Protein AF-A0A378I0D4-F1 (afdb_monomer)

Nearest PDB structures (foldseek):
  8aaf-assembly1_U  TM=4.766E-01  e=1.823E+00  Saccharomyces cerevisiae
  2x17-assembly1_4  TM=4.738E-01  e=6.161E+00  Pyrococcus furiosus

pLDDT: mean 77.02, std 19.89, range [36.62, 97.56]

Organism: NCBI:txid91822

Foldseek 3Di:
DDPVVVVVVVVVVVVVVVVVVVVVVVVVVVVVVVVPVVDDDDDDDDDDDDDDDPPPPPCQPKWKKDFPDPFVCLVVLLVVLCVVPNPVQADPNRIGTHSDPVVVVVSLLCCCQDVQGGFGKMFTAHPVRHGPQKIWGHLSLNDIAIGSDLVNSLVVLVVVLVVCVVVVPDPSNVSSVVRNVVSVVVVVVVVVVVVVPPDPPDPDDPDDDDDDDDDDDDDDDDDD

Radius of gyration: 32.64 Å; Cα contacts (8 Å, |Δi|>4): 202; chains: 1; bounding box: 76×106×74 Å

Secondary structure (DSSP, 8-state):
--HHHHHHHHHHHHHHHHHHHHHHHHHHHHHHHHHHTT--PPP-------------------EEEEE-S--TTHHHHHHHHHHHH-STTB-TT--EEESSHHHHHHHHHHHHHSSSPPEEEEEEE-TT--EEEEEEEEESSS--EEESSHHHHHHHHHHHHHHHTT-TT-HHHHHHHHHHHHHHHHHHHHHHHHHHHS----PPPPPP----------------

Structure (mmCIF, N/CA/C/O backbone):
data_AF-A0A378I0D4-F1
#
_entry.id   AF-A0A378I0D4-F1
#
loop_
_atom_site.group_PDB
_atom_site.id
_atom_site.type_symbol
_atom_site.label_atom_id
_atom_site.label_alt_id
_atom_site.label_comp_id
_atom_site.label_asym_id
_atom_site.label_entity_id
_atom_site.label_seq_id
_atom_site.pdbx_PDB_ins_code
_atom_site.Cartn_x
_atom_site.Cartn_y
_atom_site.Cartn_z
_atom_site.occupancy
_atom_site.B_iso_or_equiv
_atom_site.auth_seq_id
_atom_site.auth_comp_id
_atom_site.auth_asym_id
_atom_site.auth_atom_id
_atom_site.pdbx_PDB_model_num
ATOM 1 N N . MET A 1 1 ? -2.331 18.534 -51.826 1.00 48.94 1 MET A N 1
ATOM 2 C CA . MET A 1 1 ? -2.547 17.928 -50.497 1.00 48.94 1 MET A CA 1
ATOM 3 C C . MET A 1 1 ? -3.769 18.603 -49.906 1.00 48.94 1 MET A C 1
ATOM 5 O O . MET A 1 1 ? -3.768 19.814 -49.724 1.00 48.94 1 MET A O 1
ATOM 9 N N . ASP A 1 2 ? -4.849 17.833 -49.815 1.00 51.78 2 ASP A N 1
ATOM 10 C CA . ASP A 1 2 ? -6.237 18.294 -49.802 1.00 51.78 2 ASP A CA 1
ATOM 11 C C . ASP A 1 2 ? -6.747 18.655 -48.400 1.00 51.78 2 ASP A C 1
ATOM 13 O O . ASP A 1 2 ? -7.183 17.803 -47.626 1.00 51.78 2 ASP A O 1
ATOM 17 N N . THR A 1 3 ? -6.773 19.955 -48.107 1.00 55.38 3 THR A N 1
ATOM 18 C CA . THR A 1 3 ? -7.233 20.557 -46.840 1.00 55.38 3 THR A CA 1
ATOM 19 C C . THR A 1 3 ? -8.701 20.275 -46.492 1.00 55.38 3 THR A C 1
ATOM 21 O O . THR A 1 3 ? -9.107 20.425 -45.341 1.00 55.38 3 THR A O 1
ATOM 24 N N . LYS A 1 4 ? -9.519 19.818 -47.449 1.00 56.06 4 LYS A N 1
ATOM 25 C CA . LYS A 1 4 ? -10.920 19.428 -47.204 1.00 56.06 4 LYS A CA 1
ATOM 26 C C . LYS A 1 4 ? -11.062 18.121 -46.416 1.00 56.06 4 LYS A C 1
ATOM 28 O O . LYS A 1 4 ? -12.067 17.946 -45.731 1.00 56.06 4 LYS A O 1
ATOM 33 N N . THR A 1 5 ? -10.082 17.222 -46.487 1.00 54.44 5 THR A N 1
ATOM 34 C CA . THR A 1 5 ? -10.168 15.898 -45.848 1.00 54.44 5 THR A CA 1
ATOM 35 C C . THR A 1 5 ? -9.787 15.959 -44.365 1.00 54.44 5 THR A C 1
ATOM 37 O O . THR A 1 5 ? -10.412 15.292 -43.542 1.00 54.44 5 THR A O 1
ATOM 40 N N . GLU A 1 6 ? -8.838 16.823 -43.992 1.00 56.38 6 GLU A N 1
ATOM 41 C CA . GLU A 1 6 ? -8.436 17.025 -42.589 1.00 56.38 6 GLU A CA 1
ATOM 42 C C . GLU A 1 6 ? -9.508 17.734 -41.754 1.00 56.38 6 GLU A C 1
ATOM 44 O O . GLU A 1 6 ? -9.744 17.352 -40.609 1.00 56.38 6 GLU A O 1
ATOM 49 N N . ILE A 1 7 ? -10.223 18.708 -42.329 1.00 58.50 7 ILE A N 1
ATOM 50 C CA . ILE A 1 7 ? -11.303 19.418 -41.620 1.00 58.50 7 ILE A CA 1
ATOM 51 C C . ILE A 1 7 ? -12.466 18.467 -41.306 1.00 58.50 7 ILE A C 1
ATOM 53 O O . ILE A 1 7 ? -13.048 18.534 -40.224 1.00 58.50 7 ILE A O 1
ATOM 57 N N . LYS A 1 8 ? -12.783 17.543 -42.222 1.00 62.72 8 LYS A N 1
ATOM 58 C CA . LYS A 1 8 ? -13.870 16.576 -42.026 1.00 62.72 8 LYS A CA 1
ATOM 59 C C . LYS A 1 8 ? -13.538 15.570 -40.920 1.00 62.72 8 LYS A C 1
ATOM 61 O O . LYS A 1 8 ? -14.372 15.327 -40.056 1.00 62.72 8 LYS A O 1
ATOM 66 N N . LYS A 1 9 ? -12.296 15.076 -40.893 1.00 66.12 9 LYS A N 1
ATOM 67 C CA . LYS A 1 9 ? -11.821 14.124 -39.880 1.00 66.12 9 LYS A CA 1
ATOM 68 C C . LYS A 1 9 ? -11.721 14.745 -38.483 1.00 66.12 9 LYS A C 1
ATOM 70 O O . LYS A 1 9 ? -12.027 14.083 -37.499 1.00 66.12 9 LYS A O 1
ATOM 75 N N . LYS A 1 10 ? -11.332 16.021 -38.393 1.00 65.56 10 LYS A N 1
ATOM 76 C CA . LYS A 1 10 ? -11.255 16.738 -37.112 1.00 65.56 10 LYS A CA 1
ATOM 77 C C . LYS A 1 10 ? -12.639 16.979 -36.501 1.00 65.56 10 LYS A C 1
ATOM 79 O O . LYS A 1 10 ? -12.800 16.805 -35.301 1.00 65.56 10 LYS A O 1
ATOM 84 N N . LYS A 1 11 ? -13.636 17.300 -37.331 1.00 69.69 11 LYS A N 1
ATOM 85 C CA . LYS A 1 11 ? -15.019 17.503 -36.880 1.00 69.69 11 LYS A CA 1
ATOM 86 C C . LYS A 1 11 ? -15.669 16.207 -36.380 1.00 69.69 11 LYS A C 1
ATOM 88 O O . LYS A 1 11 ? -16.322 16.205 -35.350 1.00 69.69 11 LYS A O 1
ATOM 93 N N . GLU A 1 12 ? -15.405 15.094 -37.057 1.00 67.69 12 GLU A N 1
ATOM 94 C CA . GLU A 1 12 ? -15.916 13.771 -36.668 1.00 67.69 12 GLU A CA 1
ATOM 95 C C . GLU A 1 12 ? -15.288 13.260 -35.356 1.00 67.69 12 GLU A C 1
ATOM 97 O O . GLU A 1 12 ? -15.939 12.584 -34.564 1.00 67.69 12 GLU A O 1
ATOM 102 N N . GLN A 1 13 ? -14.031 13.628 -35.086 1.00 70.31 13 GLN A N 1
ATOM 103 C CA . GLN A 1 13 ? -13.352 13.290 -33.833 1.00 70.31 13 GLN A CA 1
ATOM 104 C C . GLN A 1 13 ? -13.847 14.132 -32.645 1.00 70.31 13 GLN A C 1
ATOM 106 O O . GLN A 1 13 ? -13.892 13.633 -31.521 1.00 70.31 13 GLN A O 1
ATOM 111 N N . GLU A 1 14 ? -14.226 15.387 -32.890 1.00 69.62 14 GLU A N 1
ATOM 112 C CA . GLU A 1 14 ? -14.804 16.282 -31.883 1.00 69.62 14 GLU A CA 1
ATOM 113 C C . GLU A 1 14 ? -16.242 15.869 -31.527 1.00 69.62 14 GLU A C 1
ATOM 115 O O . GLU A 1 14 ? -16.550 15.732 -30.344 1.00 69.62 14 GLU A O 1
ATOM 120 N N . ASP A 1 15 ? -17.067 15.523 -32.523 1.00 75.69 15 ASP A N 1
ATOM 121 C CA . ASP A 1 15 ? -18.431 15.013 -32.304 1.00 75.69 15 ASP A CA 1
ATOM 122 C C . ASP A 1 15 ? -18.425 13.693 -31.503 1.00 75.69 15 ASP A C 1
ATOM 124 O O . ASP A 1 15 ? -19.242 13.497 -30.601 1.00 75.69 15 ASP A O 1
ATOM 128 N N . LEU A 1 16 ? -17.462 12.798 -31.766 1.00 75.12 16 LEU A N 1
ATOM 129 C CA . LEU A 1 16 ? -17.326 11.539 -31.024 1.00 75.12 16 LEU A CA 1
ATOM 130 C C . LEU A 1 16 ? -16.855 11.759 -29.576 1.00 75.12 16 LEU A C 1
ATOM 132 O O . LEU A 1 16 ? -17.279 11.045 -28.666 1.00 75.12 16 LEU A O 1
ATOM 136 N N . ALA A 1 17 ? -15.975 12.738 -29.349 1.00 78.06 17 ALA A N 1
ATOM 137 C CA . ALA A 1 17 ? -15.529 13.098 -28.006 1.00 78.06 17 ALA A CA 1
ATOM 138 C C . ALA A 1 17 ? -16.661 13.748 -27.196 1.00 78.06 17 ALA A C 1
ATOM 140 O O . ALA A 1 17 ? -16.797 13.474 -26.004 1.00 78.06 17 ALA A O 1
ATOM 141 N N . GLN A 1 18 ? -17.498 14.559 -27.848 1.00 78.56 18 GLN A N 1
ATOM 142 C CA . GLN A 1 18 ? -18.644 15.195 -27.213 1.00 78.56 18 GLN A CA 1
ATOM 143 C C . GLN A 1 18 ? -19.740 14.182 -26.855 1.00 78.56 18 GLN A C 1
ATOM 145 O O . GLN A 1 18 ? -20.215 14.202 -25.723 1.00 78.56 18 GLN A O 1
ATOM 150 N N . GLN A 1 19 ? -20.054 13.227 -27.742 1.00 76.19 19 GLN A N 1
ATOM 151 C CA . GLN A 1 19 ? -20.997 12.143 -27.426 1.00 76.19 19 GLN A CA 1
ATOM 152 C C . GLN A 1 19 ? -20.556 11.303 -26.225 1.00 76.19 19 GLN A C 1
ATOM 154 O O . GLN A 1 19 ? -21.373 11.001 -25.360 1.00 76.19 19 GLN A O 1
ATOM 159 N N . LYS A 1 20 ? -19.266 10.954 -26.136 1.00 78.75 20 LYS A N 1
ATOM 160 C CA . LYS A 1 20 ? -18.751 10.187 -24.991 1.00 78.75 20 LYS A CA 1
ATOM 161 C C . LYS A 1 20 ? -18.881 10.950 -23.677 1.00 78.75 20 LYS A C 1
ATOM 163 O O . LYS A 1 20 ? -19.207 10.349 -22.661 1.00 78.75 20 LYS A O 1
ATOM 168 N N . ARG A 1 21 ? -18.656 12.265 -23.707 1.00 80.38 21 ARG A N 1
ATOM 169 C CA . ARG A 1 21 ? -18.772 13.121 -22.524 1.00 80.38 21 ARG A CA 1
ATOM 170 C C . ARG A 1 21 ? -20.221 13.262 -22.057 1.00 80.38 21 ARG A C 1
ATOM 172 O O . ARG A 1 21 ? -20.478 13.204 -20.863 1.00 80.38 21 ARG A O 1
ATOM 179 N N . GLU A 1 22 ? -21.159 13.408 -22.992 1.00 81.12 22 GLU A N 1
ATOM 180 C CA . GLU A 1 22 ? -22.595 13.460 -22.684 1.00 81.12 22 GLU A CA 1
ATOM 181 C C . GLU A 1 22 ? -23.126 12.111 -22.172 1.00 81.12 22 GLU A C 1
ATOM 183 O O . GLU A 1 22 ? -23.971 12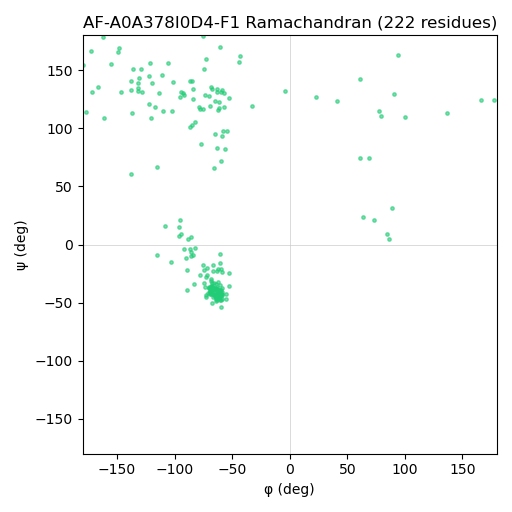.081 -21.278 1.00 81.12 22 GLU A O 1
ATOM 188 N N . GLU A 1 23 ? -22.625 10.988 -22.694 1.00 84.00 23 GLU A N 1
ATOM 189 C CA . GLU A 1 23 ? -22.999 9.653 -22.217 1.00 84.00 23 GLU A CA 1
ATOM 190 C C . GLU A 1 23 ? -22.464 9.373 -20.805 1.00 84.00 23 GLU A C 1
ATOM 192 O O . GLU A 1 23 ? -23.198 8.839 -19.972 1.00 84.00 23 GLU A O 1
ATOM 197 N N . GLU A 1 24 ? -21.228 9.786 -20.515 1.00 79.50 24 GLU A N 1
ATOM 198 C CA . GLU A 1 24 ? -20.618 9.677 -19.187 1.00 79.50 24 GLU A CA 1
ATOM 199 C C . GLU A 1 24 ? -21.360 10.539 -18.151 1.00 79.50 24 GLU A C 1
ATOM 201 O O . GLU A 1 24 ? -21.742 10.030 -17.098 1.00 79.50 24 GLU A O 1
ATOM 206 N N . GLU A 1 25 ? -21.685 11.796 -18.484 1.00 85.38 25 GLU A N 1
ATOM 207 C CA . GLU A 1 25 ? -22.475 12.674 -17.603 1.00 85.38 25 GLU A CA 1
ATOM 208 C C . GLU A 1 25 ? -23.896 12.123 -17.375 1.00 85.38 25 GLU A C 1
ATOM 210 O O . GLU A 1 25 ? -24.443 12.211 -16.271 1.00 85.38 25 GLU A O 1
ATOM 215 N N . ARG A 1 26 ? -24.509 11.503 -18.397 1.00 85.94 26 ARG A N 1
ATOM 216 C CA . ARG A 1 26 ? -25.821 10.854 -18.253 1.00 85.94 26 ARG A CA 1
ATOM 217 C C . ARG A 1 26 ? -25.751 9.652 -17.311 1.00 85.94 26 ARG A C 1
ATOM 219 O O . ARG A 1 26 ? -26.635 9.509 -16.468 1.00 85.94 26 ARG A O 1
ATOM 226 N N . LEU A 1 27 ? -24.719 8.815 -17.433 1.00 79.50 27 LEU A N 1
ATOM 227 C CA . LEU A 1 27 ? -24.518 7.664 -16.547 1.00 79.50 27 LEU A CA 1
ATOM 228 C C . LEU A 1 27 ? -24.281 8.102 -15.095 1.00 79.50 27 LEU A C 1
ATOM 230 O O . LEU A 1 27 ? -24.763 7.455 -14.166 1.00 79.50 27 LEU A O 1
ATOM 234 N N . GLU A 1 28 ? -23.552 9.200 -14.899 1.00 84.62 28 GLU A N 1
ATOM 235 C CA . GLU A 1 28 ? -23.270 9.754 -13.576 1.00 84.62 28 GLU A CA 1
ATOM 236 C C . GLU A 1 28 ? -24.537 10.321 -12.918 1.00 84.62 28 GLU A C 1
ATOM 238 O O . GLU A 1 28 ? -24.803 10.032 -11.748 1.00 84.62 28 GLU A O 1
ATOM 243 N N . ARG A 1 29 ? -25.396 11.021 -13.678 1.00 80.75 29 ARG A N 1
ATOM 244 C CA . ARG A 1 29 ? -26.722 11.436 -13.185 1.00 80.75 29 ARG A CA 1
ATOM 245 C C . ARG A 1 29 ? -27.617 10.251 -12.848 1.00 80.75 29 ARG A C 1
ATOM 247 O O . ARG A 1 29 ? -28.287 10.295 -11.822 1.00 80.75 29 ARG A O 1
ATOM 254 N N . GLU A 1 30 ? -27.625 9.202 -13.668 1.00 80.56 30 GLU A N 1
ATOM 255 C CA . GLU A 1 30 ? -28.431 8.004 -13.402 1.00 80.56 30 GLU A CA 1
ATOM 256 C C . GLU A 1 30 ? -27.943 7.263 -12.146 1.00 80.56 30 GLU A C 1
ATOM 258 O O . GLU A 1 30 ? -28.757 6.829 -11.330 1.00 80.56 30 GLU A O 1
ATOM 263 N N . ARG A 1 31 ? -26.621 7.190 -11.924 1.00 74.62 31 ARG A N 1
ATOM 264 C CA . ARG A 1 31 ? -26.040 6.673 -10.673 1.00 74.62 31 ARG A CA 1
ATOM 265 C C . ARG A 1 31 ? -26.457 7.500 -9.462 1.00 74.62 31 ARG A C 1
ATOM 267 O O . ARG A 1 31 ? -26.848 6.925 -8.451 1.00 74.62 31 ARG A O 1
ATOM 274 N N . PHE A 1 32 ? -26.398 8.826 -9.567 1.00 70.38 32 PHE A N 1
ATOM 275 C CA . PHE A 1 32 ? -26.777 9.710 -8.467 1.00 70.38 32 PHE A CA 1
ATOM 276 C C . PHE A 1 32 ? -28.280 9.640 -8.163 1.00 70.38 32 PHE A C 1
ATOM 278 O O . PHE A 1 32 ? -28.681 9.670 -7.003 1.00 70.38 32 PHE A O 1
ATOM 285 N N . GLN A 1 33 ? -29.121 9.487 -9.190 1.00 68.56 33 GLN A N 1
ATOM 286 C CA . GLN A 1 33 ? -30.570 9.381 -9.026 1.00 68.56 33 GLN A CA 1
ATOM 287 C C . GLN A 1 33 ? -30.974 8.043 -8.386 1.00 68.56 33 GLN A C 1
ATOM 289 O O . GLN A 1 33 ? -31.758 8.051 -7.441 1.00 68.56 33 GLN A O 1
ATOM 294 N N . LYS A 1 34 ? -30.352 6.922 -8.787 1.00 65.62 34 LYS A N 1
ATOM 295 C CA . LYS A 1 34 ? -30.537 5.616 -8.124 1.00 65.62 34 LYS A CA 1
ATOM 296 C C . LYS A 1 34 ? -30.089 5.601 -6.666 1.00 65.62 34 LYS A C 1
ATOM 298 O O . LYS A 1 34 ? -30.679 4.892 -5.866 1.00 65.62 34 LYS A O 1
ATOM 303 N N . MET A 1 35 ? -29.069 6.380 -6.318 1.00 58.78 35 MET A N 1
ATOM 304 C CA . MET A 1 35 ? -28.579 6.467 -4.941 1.00 58.78 35 MET A CA 1
ATOM 305 C C . MET A 1 35 ? -29.540 7.236 -4.014 1.00 58.78 35 MET A C 1
ATOM 307 O O . MET A 1 35 ? -29.482 7.056 -2.805 1.00 58.78 35 MET A O 1
ATOM 311 N N . ASN A 1 36 ? -30.432 8.065 -4.569 1.00 57.72 36 ASN A N 1
ATOM 312 C CA . ASN A 1 36 ? -31.377 8.884 -3.802 1.00 57.72 36 ASN A CA 1
ATOM 313 C C . ASN A 1 36 ? -32.815 8.330 -3.789 1.00 57.72 36 ASN A C 1
ATOM 315 O O . ASN A 1 36 ? -33.625 8.780 -2.983 1.00 57.72 36 ASN A O 1
ATOM 319 N N . GLU A 1 37 ? -33.152 7.385 -4.674 1.00 50.22 37 GLU A N 1
ATOM 320 C CA . GLU A 1 37 ? -34.487 6.762 -4.739 1.00 50.22 37 GLU A CA 1
ATOM 321 C C . GLU A 1 37 ? -34.658 5.594 -3.741 1.00 50.22 37 GLU A C 1
ATOM 323 O O . GLU A 1 37 ? -35.780 5.163 -3.505 1.00 50.22 37 GLU A O 1
ATOM 328 N N . ASP A 1 38 ? -33.576 5.152 -3.080 1.00 47.72 38 ASP A N 1
ATOM 329 C CA . ASP A 1 38 ? -33.574 4.136 -2.003 1.00 47.72 38 ASP A CA 1
ATOM 330 C C . ASP A 1 38 ? -33.615 4.761 -0.587 1.00 47.72 38 ASP A C 1
ATOM 332 O O . ASP A 1 38 ? -33.179 4.191 0.411 1.00 47.72 38 ASP A O 1
ATOM 336 N N . SER A 1 39 ? -34.080 6.008 -0.480 1.00 45.84 39 SER A N 1
ATOM 337 C CA . SER A 1 39 ? -34.197 6.735 0.792 1.00 45.84 39 SER A CA 1
ATOM 338 C C . SER A 1 39 ? -35.506 7.513 0.870 1.00 45.84 39 SER A C 1
ATOM 340 O O . SER A 1 39 ? -35.535 8.733 1.032 1.00 45.84 39 SER A O 1
ATOM 342 N N . THR A 1 40 ? -36.621 6.791 0.789 1.00 38.00 40 THR A N 1
ATOM 343 C CA . THR A 1 40 ? -37.902 7.263 1.329 1.00 38.00 40 THR A CA 1
ATOM 344 C C . THR A 1 40 ? -38.185 6.579 2.666 1.00 38.00 40 THR A C 1
ATOM 346 O O . THR A 1 40 ? -38.392 5.368 2.682 1.00 38.00 40 THR A O 1
ATOM 349 N N . PRO A 1 41 ? -38.229 7.325 3.785 1.00 46.50 41 PRO A N 1
ATOM 350 C CA . PRO A 1 41 ? -38.688 6.797 5.060 1.00 46.50 41 PRO A CA 1
ATOM 351 C C . PRO A 1 41 ? -40.223 6.744 5.057 1.00 46.50 41 PRO A C 1
ATOM 353 O O . PRO A 1 41 ? -40.879 7.785 4.990 1.00 46.50 41 PRO A O 1
ATOM 356 N N . GLU A 1 42 ? -40.812 5.550 5.149 1.00 38.75 42 GLU A N 1
ATOM 357 C CA . GLU A 1 42 ? -42.209 5.430 5.577 1.00 38.75 42 GLU A CA 1
ATOM 358 C C . GLU A 1 42 ? -42.296 5.691 7.090 1.00 38.75 42 GLU A C 1
ATOM 360 O O . GLU A 1 42 ? -41.560 5.076 7.865 1.00 38.75 42 GLU A O 1
ATOM 365 N N . PRO A 1 43 ? -43.183 6.583 7.563 1.00 59.22 43 PRO A N 1
ATOM 366 C CA . PRO A 1 43 ? -43.490 6.687 8.977 1.00 59.22 43 PRO A CA 1
ATOM 367 C C . PRO A 1 43 ? -44.724 5.832 9.290 1.00 59.22 43 PRO A C 1
ATOM 369 O O . PRO A 1 43 ? -45.748 5.987 8.631 1.00 59.22 43 PRO A O 1
ATOM 372 N N . THR A 1 44 ? -44.679 4.993 10.333 1.00 36.62 44 THR A N 1
ATOM 373 C CA . THR A 1 44 ? -45.637 4.999 11.469 1.00 36.62 44 THR A CA 1
ATOM 374 C C . THR A 1 44 ? -45.566 3.740 12.352 1.00 36.62 44 THR A C 1
ATOM 376 O O . THR A 1 44 ? -45.748 2.622 11.897 1.00 36.62 44 THR A O 1
ATOM 379 N N . ASN A 1 45 ? -45.349 3.992 13.651 1.00 47.09 45 ASN A N 1
ATOM 380 C CA . ASN A 1 45 ? -45.856 3.325 14.862 1.00 47.09 45 ASN A CA 1
ATOM 381 C C . ASN A 1 45 ? -46.356 1.861 14.799 1.00 47.09 45 ASN A C 1
ATOM 383 O O . ASN A 1 45 ? -47.414 1.620 14.229 1.00 47.09 45 ASN A O 1
ATOM 387 N N . LEU A 1 46 ? -45.827 0.992 15.676 1.00 39.69 46 LEU A N 1
ATOM 388 C CA . LEU A 1 46 ? -46.535 0.558 16.899 1.00 39.69 46 LEU A CA 1
ATOM 389 C C . LEU A 1 46 ? -45.634 -0.283 17.834 1.00 39.69 46 LEU A C 1
ATOM 391 O O . LEU A 1 46 ? -45.010 -1.243 17.412 1.00 39.69 46 LEU A O 1
ATOM 395 N N . PHE A 1 47 ? -45.638 0.098 19.114 1.00 43.34 47 PHE A N 1
ATOM 396 C CA . PHE A 1 47 ? -45.442 -0.708 20.330 1.00 43.34 47 PHE A CA 1
ATOM 397 C C . PHE A 1 47 ? -45.289 -2.241 20.191 1.00 43.34 47 PHE A C 1
ATOM 399 O O . PHE A 1 47 ? -46.223 -2.900 19.738 1.00 43.34 47 PHE A O 1
ATOM 406 N N . GLY A 1 48 ? -44.265 -2.796 20.855 1.00 37.97 48 GLY A N 1
ATOM 407 C CA . GLY A 1 48 ? -44.418 -4.033 21.632 1.00 37.97 48 GLY A CA 1
ATOM 408 C C . GLY A 1 48 ? -43.314 -5.082 21.502 1.00 37.97 48 GLY A C 1
ATOM 409 O O . GLY A 1 48 ? -43.255 -5.773 20.496 1.00 37.97 48 GLY A O 1
ATOM 410 N N . SER A 1 49 ? -42.615 -5.273 22.625 1.00 37.97 49 SER A N 1
ATOM 411 C CA . SER A 1 49 ? -42.062 -6.539 23.131 1.00 37.97 49 SER A CA 1
ATOM 412 C C . SER A 1 49 ? -40.647 -6.959 22.730 1.00 37.97 49 SER A C 1
ATOM 414 O O . SER A 1 49 ? -40.270 -6.977 21.569 1.00 37.97 49 SER A O 1
ATOM 416 N N . ASP A 1 50 ? -39.921 -7.290 23.799 1.00 48.06 50 ASP A N 1
ATOM 417 C CA . ASP A 1 50 ? -38.635 -7.960 23.912 1.00 48.06 50 ASP A CA 1
ATOM 418 C C . ASP A 1 50 ? -38.442 -9.184 22.998 1.00 48.06 50 ASP A C 1
ATOM 420 O O . ASP A 1 50 ? -39.405 -9.845 22.612 1.00 48.06 50 ASP A O 1
ATOM 424 N N . GLU A 1 51 ? -37.155 -9.517 22.859 1.00 45.31 51 GLU A N 1
ATOM 425 C CA . GLU A 1 51 ? -36.543 -10.774 22.402 1.00 45.31 51 GLU A CA 1
ATOM 426 C C . GLU A 1 51 ? -36.057 -10.797 20.940 1.00 45.31 51 GLU A C 1
ATOM 428 O O . GLU A 1 51 ? -36.826 -10.832 19.986 1.00 45.31 51 GLU A O 1
ATOM 433 N N . ASP A 1 52 ? -34.721 -10.816 20.849 1.00 45.59 52 ASP A N 1
ATOM 434 C CA . ASP A 1 52 ? -33.893 -11.378 19.782 1.00 45.59 52 ASP A CA 1
ATOM 435 C C . ASP A 1 52 ? -34.063 -10.788 18.371 1.00 45.59 52 ASP A C 1
ATOM 437 O O . ASP A 1 52 ? -34.564 -11.429 17.450 1.00 45.59 52 ASP A O 1
ATOM 441 N N . GLU A 1 53 ? -33.521 -9.581 18.168 1.00 38.22 53 GLU A N 1
ATOM 442 C CA . GLU A 1 53 ? -33.013 -9.192 16.848 1.00 38.22 53 GLU A CA 1
ATOM 443 C C . GLU A 1 53 ? -31.654 -9.877 16.642 1.00 38.22 53 GLU A C 1
ATOM 445 O O . GLU A 1 53 ? -30.590 -9.334 16.945 1.00 38.22 53 GLU A O 1
ATOM 450 N N . ASP A 1 54 ? -31.707 -11.110 16.135 1.00 41.81 54 ASP A N 1
ATOM 451 C CA . ASP A 1 54 ? -30.692 -11.578 15.200 1.00 41.81 54 ASP A CA 1
ATOM 452 C C . ASP A 1 54 ? -30.654 -10.545 14.060 1.00 41.81 54 ASP A C 1
ATOM 454 O O . ASP A 1 54 ? -31.513 -10.532 13.177 1.00 41.81 54 ASP A O 1
ATOM 458 N N . GLU A 1 55 ? -29.696 -9.616 14.129 1.00 42.28 55 GLU A N 1
ATOM 459 C CA . GLU A 1 55 ? -29.308 -8.786 12.994 1.00 42.28 55 GLU A CA 1
ATOM 460 C C . GLU A 1 55 ? -28.845 -9.738 11.885 1.00 42.28 55 GLU A C 1
ATOM 462 O O . GLU A 1 55 ? -27.681 -10.142 11.817 1.00 42.28 55 GLU A O 1
ATOM 467 N N . ASP A 1 56 ? -29.774 -10.092 10.998 1.00 39.59 56 ASP A N 1
ATOM 468 C CA . ASP A 1 56 ? -29.488 -10.450 9.615 1.00 39.59 56 ASP A CA 1
ATOM 469 C C . ASP A 1 56 ? -28.812 -9.225 8.955 1.00 39.59 56 ASP A C 1
ATOM 471 O O . ASP A 1 56 ? -29.400 -8.503 8.149 1.00 39.59 56 ASP A O 1
ATOM 475 N N . GLU A 1 57 ? -27.550 -8.952 9.328 1.00 45.00 57 GLU A N 1
ATOM 476 C CA . GLU A 1 57 ? -26.607 -8.231 8.479 1.00 45.00 57 GLU A CA 1
ATOM 477 C C . GLU A 1 57 ? -26.516 -9.069 7.201 1.00 45.00 57 GLU A C 1
ATOM 479 O O . GLU A 1 57 ? -25.799 -10.076 7.158 1.00 45.00 57 GLU A O 1
ATOM 484 N N . ASP A 1 58 ? -27.265 -8.673 6.166 1.00 39.88 58 ASP A N 1
ATOM 485 C CA . ASP A 1 58 ? -27.027 -9.075 4.783 1.00 39.88 58 ASP A CA 1
ATOM 486 C C . ASP A 1 58 ? -25.522 -9.254 4.597 1.00 39.88 58 ASP A C 1
ATOM 488 O O . ASP A 1 58 ? -24.758 -8.321 4.852 1.00 39.88 58 ASP A O 1
ATOM 492 N N . ALA A 1 59 ? -25.099 -10.469 4.237 1.00 48.06 59 ALA A N 1
ATOM 493 C CA . ALA A 1 59 ? -23.708 -10.906 4.217 1.00 48.06 59 ALA A CA 1
ATOM 494 C C . ALA A 1 59 ? -22.880 -10.154 3.157 1.00 48.06 59 ALA A C 1
ATOM 496 O O . ALA A 1 59 ? -22.396 -10.734 2.184 1.00 48.06 59 ALA A O 1
ATOM 497 N N . GLN A 1 60 ? -22.701 -8.846 3.336 1.00 56.66 60 GLN A N 1
ATOM 498 C CA . GLN A 1 60 ? -21.721 -8.049 2.636 1.00 56.66 60 GLN A CA 1
ATOM 499 C C . GLN A 1 60 ? -20.359 -8.621 3.001 1.00 56.66 60 GLN A C 1
ATOM 501 O O . GLN A 1 60 ? -19.959 -8.688 4.167 1.00 56.66 60 GLN A O 1
ATOM 506 N N . GLU A 1 61 ? -19.666 -9.109 1.980 1.00 75.00 61 GLU A N 1
ATOM 507 C CA . GLU A 1 61 ? -18.375 -9.756 2.116 1.00 75.00 61 GLU A CA 1
ATOM 508 C C . GLU A 1 61 ? -17.346 -8.730 2.627 1.00 75.00 61 GLU A C 1
ATOM 510 O O . GLU A 1 61 ? -16.782 -7.943 1.869 1.00 75.00 61 GLU A O 1
ATOM 515 N N . LYS A 1 62 ? -17.144 -8.705 3.952 1.00 89.44 62 LYS A N 1
ATOM 516 C CA . LYS A 1 62 ? -16.183 -7.818 4.627 1.00 89.44 62 LYS A CA 1
ATOM 517 C C . LYS A 1 62 ? -14.771 -8.084 4.097 1.00 89.44 62 LYS A C 1
ATOM 519 O O . LYS A 1 62 ? -14.313 -9.232 4.085 1.00 89.44 62 LYS A O 1
ATOM 524 N N . ALA A 1 63 ? -14.057 -7.025 3.725 1.00 93.19 63 ALA A N 1
ATOM 525 C CA . ALA A 1 63 ? -12.699 -7.120 3.202 1.00 93.19 63 ALA A CA 1
ATOM 526 C C . ALA A 1 63 ? -11.684 -7.183 4.353 1.00 93.19 63 ALA A C 1
ATOM 528 O O . ALA A 1 63 ? -11.662 -6.309 5.218 1.00 93.19 63 ALA A O 1
ATOM 529 N N . ARG A 1 64 ? -10.825 -8.207 4.374 1.00 96.19 64 ARG A N 1
ATOM 530 C CA . ARG A 1 64 ? -9.835 -8.420 5.445 1.00 96.19 64 ARG A CA 1
ATOM 531 C C . ARG A 1 64 ? -8.427 -8.247 4.913 1.00 96.19 64 ARG A C 1
ATOM 533 O O . ARG A 1 64 ? -8.081 -8.870 3.918 1.00 96.19 64 ARG A O 1
ATOM 540 N N . PHE A 1 65 ? -7.602 -7.452 5.586 1.00 96.38 65 PHE A N 1
ATOM 541 C CA . PHE A 1 65 ? -6.228 -7.176 5.165 1.00 96.38 65 PHE A CA 1
ATOM 542 C C . PHE A 1 65 ? -5.218 -7.555 6.240 1.00 96.38 65 PHE A C 1
ATOM 544 O O . PHE A 1 65 ? -5.223 -7.008 7.344 1.00 96.38 65 PHE A O 1
ATOM 551 N N . ALA A 1 66 ? -4.306 -8.454 5.877 1.00 95.00 66 ALA A N 1
ATOM 552 C CA . ALA A 1 66 ? -3.231 -8.925 6.736 1.00 95.00 66 ALA A CA 1
ATOM 553 C C . ALA A 1 66 ? -1.864 -8.425 6.250 1.00 95.00 66 ALA A C 1
ATOM 555 O O . ALA A 1 66 ? -1.590 -8.309 5.050 1.00 95.00 66 ALA A O 1
ATOM 556 N N . SER A 1 67 ? -0.963 -8.164 7.196 1.00 93.50 67 SER A N 1
ATOM 557 C CA . SER A 1 67 ? 0.425 -7.801 6.906 1.00 93.50 67 SER A CA 1
ATOM 558 C C . SER A 1 67 ? 1.205 -8.996 6.339 1.00 93.50 67 SER A C 1
ATOM 560 O O . SER A 1 67 ? 1.248 -10.062 6.948 1.00 93.50 67 SER A O 1
ATOM 562 N N . LYS A 1 68 ? 1.878 -8.828 5.190 1.00 83.50 68 LYS A N 1
ATOM 563 C CA . LYS A 1 68 ? 2.661 -9.902 4.532 1.00 83.50 68 LYS A CA 1
ATOM 564 C C . LYS A 1 68 ? 4.139 -9.953 4.930 1.00 83.50 68 LYS A C 1
ATOM 566 O O . LYS A 1 68 ? 4.873 -10.813 4.448 1.00 83.50 68 LYS A O 1
ATOM 571 N N . SER A 1 69 ? 4.622 -9.015 5.742 1.00 71.94 69 SER A N 1
ATOM 572 C CA . SER A 1 69 ? 6.035 -8.963 6.149 1.00 71.94 69 SER A CA 1
ATOM 573 C C . SER A 1 69 ? 6.241 -8.085 7.381 1.00 71.94 69 SER A C 1
ATOM 575 O O . SER A 1 69 ? 5.290 -7.478 7.869 1.00 71.94 69 SER A O 1
ATOM 577 N N . ASP A 1 70 ? 7.490 -7.988 7.847 1.00 72.44 70 ASP A N 1
ATOM 578 C CA . ASP A 1 70 ? 7.910 -7.071 8.909 1.00 72.44 70 ASP A CA 1
ATOM 579 C C . ASP A 1 70 ? 7.719 -5.611 8.462 1.00 72.44 70 ASP A C 1
ATOM 581 O O . ASP A 1 70 ? 8.612 -4.940 7.938 1.00 72.44 70 ASP A O 1
ATOM 585 N N . ASN A 1 71 ? 6.489 -5.134 8.608 1.00 81.12 71 ASN A N 1
ATOM 586 C CA . ASN A 1 71 ? 6.068 -3.776 8.331 1.00 81.12 71 ASN A CA 1
ATOM 587 C C . ASN A 1 71 ? 6.410 -2.920 9.552 1.00 81.12 71 ASN A C 1
ATOM 589 O O . ASN A 1 71 ? 5.723 -2.981 10.569 1.00 81.12 71 ASN A O 1
ATOM 593 N N . LYS A 1 72 ? 7.463 -2.101 9.440 1.00 86.94 72 LYS A N 1
ATOM 594 C CA . LYS A 1 72 ? 7.935 -1.231 10.534 1.00 86.94 72 LYS A CA 1
ATOM 595 C C . LYS A 1 72 ? 6.826 -0.354 11.122 1.00 86.94 72 LYS A C 1
ATOM 597 O O . LYS A 1 72 ? 6.809 -0.134 12.323 1.00 86.94 72 LYS A O 1
ATOM 602 N N . HIS A 1 73 ? 5.902 0.100 10.278 1.00 93.94 73 HIS A N 1
ATOM 603 C CA . HIS A 1 73 ? 4.808 0.986 10.668 1.00 93.94 73 HIS A CA 1
ATOM 604 C C . HIS A 1 73 ? 3.493 0.252 10.965 1.00 93.94 73 HIS A C 1
ATOM 606 O O . HIS A 1 73 ? 2.475 0.907 11.154 1.00 93.94 73 HIS A O 1
ATOM 612 N N . TRP A 1 74 ? 3.466 -1.088 10.993 1.00 94.19 74 TRP A N 1
ATOM 613 C CA . TRP A 1 74 ? 2.201 -1.823 11.128 1.00 94.19 74 TRP A CA 1
ATOM 614 C C . TRP A 1 74 ? 1.465 -1.513 12.425 1.00 94.19 74 TRP A C 1
ATOM 616 O O . TRP A 1 74 ? 0.267 -1.269 12.392 1.00 94.19 74 TRP A O 1
ATOM 626 N N . ALA A 1 75 ? 2.182 -1.452 13.548 1.00 93.50 75 ALA A N 1
ATOM 627 C CA . ALA A 1 75 ? 1.579 -1.115 14.835 1.00 93.50 75 ALA A CA 1
ATOM 628 C C . ALA A 1 75 ? 0.904 0.268 14.809 1.00 93.50 75 ALA A C 1
ATOM 630 O O . ALA A 1 75 ? -0.207 0.420 15.303 1.00 93.50 75 ALA A O 1
ATOM 631 N N . GLU A 1 76 ? 1.541 1.252 14.168 1.00 95.25 76 GLU A N 1
ATOM 632 C CA . GLU A 1 76 ? 0.992 2.604 14.015 1.00 95.25 76 GLU A CA 1
ATOM 633 C C . GLU A 1 76 ? -0.229 2.625 13.084 1.00 95.25 76 GLU A C 1
ATOM 635 O O . GLU A 1 76 ? -1.188 3.348 13.341 1.00 95.25 76 GLU A O 1
ATOM 640 N N . ILE A 1 77 ? -0.220 1.810 12.023 1.00 95.56 77 ILE A N 1
ATOM 641 C CA . ILE A 1 77 ? -1.354 1.662 11.101 1.00 95.56 77 ILE A CA 1
ATOM 642 C C . ILE A 1 77 ? -2.546 1.014 11.815 1.00 95.56 77 ILE A C 1
ATOM 644 O O . ILE A 1 77 ? -3.662 1.508 11.697 1.00 95.56 77 ILE A O 1
ATOM 648 N N . VAL A 1 78 ? -2.318 -0.049 12.593 1.00 95.38 78 VAL A N 1
ATOM 649 C CA . VAL A 1 78 ? -3.361 -0.704 13.402 1.00 95.38 78 VAL A CA 1
ATOM 650 C C . VAL A 1 78 ? -3.930 0.267 14.438 1.00 95.38 78 VAL A C 1
ATOM 652 O O . VAL A 1 78 ? -5.143 0.310 14.643 1.00 95.38 78 VAL A O 1
ATOM 655 N N . GLU A 1 79 ? -3.086 1.086 15.071 1.00 95.31 79 GLU A N 1
ATOM 656 C CA . GLU A 1 79 ? -3.531 2.117 16.012 1.00 95.31 79 GLU A CA 1
ATOM 657 C C . GLU A 1 79 ? -4.388 3.188 15.319 1.00 95.31 79 GLU A C 1
ATOM 659 O O . GLU A 1 79 ? -5.458 3.536 15.822 1.00 95.31 79 GLU A O 1
ATOM 664 N N . ALA A 1 80 ? -3.948 3.697 14.164 1.00 94.31 80 ALA A N 1
ATOM 665 C CA . ALA A 1 80 ? -4.706 4.665 13.374 1.00 94.31 80 ALA A CA 1
ATOM 666 C C . ALA A 1 80 ? -6.061 4.093 12.933 1.00 94.31 80 ALA A C 1
ATOM 668 O O . ALA A 1 80 ? -7.087 4.751 13.095 1.00 94.31 80 ALA A O 1
ATOM 669 N N . PHE A 1 81 ? -6.071 2.843 12.467 1.00 96.50 81 PHE A N 1
ATOM 670 C CA . PHE A 1 81 ? -7.286 2.130 12.094 1.00 96.50 81 PHE A CA 1
ATOM 671 C C . PHE A 1 81 ? -8.245 1.979 13.281 1.00 96.50 81 PHE A C 1
ATOM 673 O O . PHE A 1 81 ? -9.415 2.336 13.183 1.00 96.50 81 PHE A O 1
ATOM 680 N N . THR A 1 82 ? -7.739 1.541 14.438 1.00 95.38 82 THR A N 1
ATOM 681 C CA . THR A 1 82 ? -8.535 1.366 15.665 1.00 95.38 82 THR A CA 1
ATOM 682 C C . THR A 1 82 ? -9.193 2.676 16.104 1.00 95.38 82 THR A C 1
ATOM 684 O O . THR A 1 82 ? -10.328 2.673 16.575 1.00 95.38 82 THR A O 1
ATOM 687 N N . LYS A 1 83 ? -8.498 3.810 15.946 1.00 95.00 83 LYS A N 1
ATOM 688 C CA . LYS A 1 83 ? -9.051 5.137 16.261 1.00 95.00 83 LYS A CA 1
ATOM 689 C C . LYS A 1 83 ? -10.177 5.551 15.314 1.00 95.00 83 LYS A C 1
ATOM 691 O O . LYS A 1 83 ? -11.069 6.271 15.747 1.00 95.00 83 LYS A O 1
ATOM 696 N N . GLN A 1 84 ? -10.115 5.139 14.050 1.00 93.38 84 GLN A N 1
ATOM 697 C CA . GLN A 1 84 ? -11.066 5.543 13.016 1.00 93.38 84 GLN A CA 1
ATOM 698 C C . GLN A 1 84 ? -12.282 4.610 12.921 1.00 93.38 84 GLN A C 1
ATOM 700 O O . GLN A 1 84 ? -13.393 5.095 12.736 1.00 93.38 84 GLN A O 1
ATOM 705 N N . HIS A 1 85 ? -12.080 3.298 13.069 1.00 90.94 85 HIS A N 1
ATOM 706 C CA . HIS A 1 85 ? -13.105 2.276 12.820 1.00 90.94 85 HIS A CA 1
ATOM 707 C C . HIS A 1 85 ? -13.515 1.484 14.071 1.00 90.94 85 HIS A C 1
ATOM 709 O O . HIS A 1 85 ? -14.484 0.736 14.012 1.00 90.94 85 HIS A O 1
ATOM 715 N N . GLY A 1 86 ? -12.812 1.646 15.197 1.00 92.38 86 GLY A N 1
ATOM 716 C CA . GLY A 1 86 ? -13.056 0.875 16.418 1.00 92.38 86 GLY A CA 1
ATOM 717 C C . GLY A 1 86 ? -12.170 -0.368 16.544 1.00 92.38 86 GLY A C 1
ATOM 718 O O . GLY A 1 86 ? -11.526 -0.821 15.598 1.00 92.38 86 GLY A O 1
ATOM 719 N N . LYS A 1 87 ? -12.087 -0.908 17.767 1.00 91.25 87 LYS A N 1
ATOM 720 C CA . LYS A 1 87 ? -11.228 -2.063 18.095 1.00 91.25 87 LYS A CA 1
ATOM 721 C C . LYS A 1 87 ? -11.830 -3.396 17.640 1.00 91.25 87 LYS A C 1
ATOM 723 O O . LYS A 1 87 ? -11.093 -4.344 17.403 1.00 91.25 87 LYS A O 1
ATOM 728 N N . ASP A 1 88 ? -13.149 -3.467 17.525 1.00 90.31 88 ASP A N 1
ATOM 729 C CA . ASP A 1 88 ? -13.918 -4.621 17.046 1.00 90.31 88 ASP A CA 1
ATOM 730 C C . ASP A 1 88 ? -13.613 -4.977 15.582 1.00 90.31 88 ASP A C 1
ATOM 732 O O . ASP A 1 88 ? -13.751 -6.130 15.182 1.00 90.31 88 ASP A O 1
ATOM 736 N N . LYS A 1 89 ? -13.114 -4.011 14.804 1.00 92.62 89 LYS A N 1
ATOM 737 C CA . LYS A 1 89 ? -12.692 -4.188 13.409 1.00 92.62 89 LYS A CA 1
ATOM 738 C C . LYS A 1 89 ? -11.245 -4.684 13.257 1.00 92.62 89 LYS A C 1
ATOM 740 O O . LYS A 1 89 ? -10.733 -4.749 12.141 1.00 92.62 89 LYS A O 1
ATOM 745 N N . VAL A 1 90 ? -10.568 -5.025 14.357 1.00 94.12 90 VAL A N 1
ATOM 746 C CA . VAL A 1 90 ? -9.204 -5.573 14.354 1.00 94.12 90 VAL A CA 1
ATOM 747 C C . VAL A 1 90 ? -9.219 -6.982 14.935 1.00 94.12 90 VAL A C 1
ATOM 749 O O . VAL A 1 90 ? -9.544 -7.182 16.106 1.00 94.12 90 VAL A O 1
ATOM 752 N N . GLU A 1 91 ? -8.830 -7.967 14.130 1.00 92.81 91 GLU A N 1
ATOM 753 C CA . GLU A 1 91 ? -8.719 -9.353 14.587 1.00 92.81 91 GLU A CA 1
ATOM 754 C C . GLU A 1 91 ? -7.496 -9.540 15.513 1.00 92.81 91 GLU A C 1
ATOM 756 O O . GLU A 1 91 ? -6.550 -8.746 15.476 1.00 92.81 91 GLU A O 1
ATOM 761 N N . PRO A 1 92 ? -7.453 -10.597 16.351 1.00 89.19 92 PRO A N 1
ATOM 762 C CA . PRO A 1 92 ? -6.378 -10.792 17.331 1.00 89.19 92 PRO A CA 1
ATOM 763 C C . PRO A 1 92 ? -4.959 -10.886 16.752 1.00 89.19 92 PRO A C 1
ATOM 765 O O . PRO A 1 92 ? -3.992 -10.629 17.469 1.00 89.19 92 PRO A O 1
ATOM 768 N N . ASP A 1 93 ? -4.813 -11.263 15.480 1.00 87.88 93 ASP A N 1
ATOM 769 C CA . ASP A 1 93 ? -3.525 -11.307 14.779 1.00 87.88 93 ASP A CA 1
ATOM 770 C C . ASP A 1 93 ? -3.145 -9.974 14.106 1.00 87.88 93 ASP A C 1
ATOM 772 O O . ASP A 1 93 ? -2.102 -9.870 13.456 1.00 87.88 93 ASP A O 1
ATOM 776 N N . GLY A 1 94 ? -3.959 -8.936 14.310 1.00 90.25 94 GLY A N 1
ATOM 777 C CA . GLY A 1 94 ? -3.781 -7.608 13.744 1.00 90.25 94 GLY A CA 1
ATOM 778 C C . GLY A 1 94 ? -4.349 -7.454 12.337 1.00 90.25 94 GLY A C 1
ATOM 779 O O . GLY A 1 94 ? -4.074 -6.430 11.715 1.00 90.25 94 GLY A O 1
ATOM 780 N N . THR A 1 95 ? -5.104 -8.430 11.819 1.00 94.94 95 THR A N 1
ATOM 781 C CA . THR A 1 95 ? -5.835 -8.289 10.550 1.00 94.94 95 THR A CA 1
ATOM 782 C C . THR A 1 95 ? -6.889 -7.190 10.670 1.00 94.94 95 THR A C 1
ATOM 784 O O . THR A 1 95 ? -7.653 -7.145 11.634 1.00 94.94 95 THR A O 1
ATOM 787 N N . LEU A 1 96 ? -6.916 -6.286 9.691 1.00 96.38 96 LEU A N 1
ATOM 788 C CA . LEU A 1 96 ? -7.859 -5.170 9.642 1.00 96.38 96 LEU A CA 1
ATOM 789 C C . LEU A 1 96 ? -9.095 -5.574 8.836 1.00 96.38 96 LEU A C 1
ATOM 791 O O . LEU A 1 96 ? -8.951 -6.087 7.722 1.00 96.38 96 LEU A O 1
ATOM 795 N N . VAL A 1 97 ? -10.287 -5.337 9.381 1.00 95.94 97 VAL A N 1
ATOM 796 C CA . VAL A 1 97 ? -11.571 -5.705 8.770 1.00 95.94 97 VAL A CA 1
ATOM 797 C C . VAL A 1 97 ? -12.313 -4.450 8.323 1.00 95.94 97 VAL A C 1
ATOM 799 O O . VAL A 1 97 ? -12.747 -3.647 9.142 1.00 95.94 97 VAL A O 1
ATOM 802 N N . PHE A 1 98 ? -12.498 -4.311 7.018 1.00 94.75 98 PHE A N 1
ATOM 803 C CA . PHE A 1 98 ? -13.213 -3.209 6.382 1.00 94.75 98 PHE A CA 1
ATOM 804 C C . PHE A 1 98 ? -14.584 -3.675 5.893 1.00 94.75 98 PHE A C 1
ATOM 806 O O . PHE A 1 98 ? -14.785 -4.859 5.603 1.00 94.75 98 PHE A O 1
ATOM 813 N N . ASN A 1 99 ? -15.522 -2.743 5.749 1.00 93.00 99 ASN A N 1
ATOM 814 C CA . ASN A 1 99 ? -16.830 -3.042 5.171 1.00 93.00 99 ASN A CA 1
ATOM 815 C C . ASN A 1 99 ? -16.719 -3.269 3.655 1.00 93.00 99 ASN A C 1
ATOM 817 O O . ASN A 1 99 ? -17.495 -4.032 3.090 1.00 93.00 99 ASN A O 1
ATOM 821 N N . SER A 1 100 ? -15.733 -2.654 2.990 1.00 92.69 100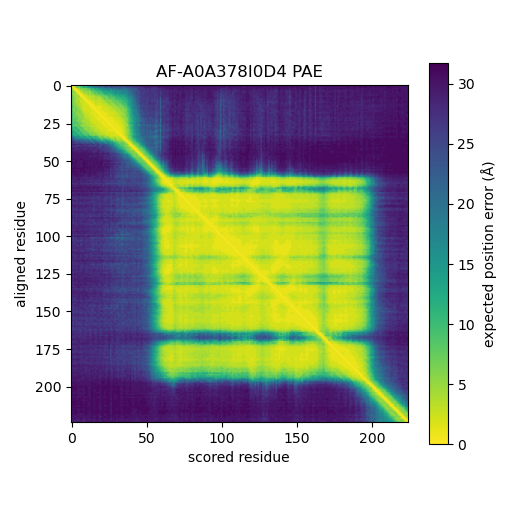 SER A N 1
ATOM 822 C CA . SER A 1 100 ? -15.464 -2.870 1.564 1.00 92.69 100 SER A CA 1
ATOM 823 C C . SER A 1 100 ? -13.983 -2.724 1.201 1.00 92.69 100 SER A C 1
ATOM 825 O O . SER A 1 100 ? -13.176 -2.172 1.954 1.00 92.69 100 SER A O 1
ATOM 827 N N . ARG A 1 101 ? -13.612 -3.192 -0.000 1.00 92.56 101 ARG A N 1
ATOM 828 C CA . ARG A 1 101 ? -12.263 -2.982 -0.552 1.00 92.56 101 ARG A CA 1
ATOM 829 C C . ARG A 1 101 ? -11.969 -1.502 -0.805 1.00 92.56 101 ARG A C 1
ATOM 831 O O . ARG A 1 101 ? -10.824 -1.089 -0.645 1.00 92.56 101 ARG A O 1
ATOM 838 N N . ASP A 1 102 ? -12.965 -0.713 -1.196 1.00 93.69 102 ASP A N 1
ATOM 839 C CA . ASP A 1 102 ? -12.764 0.710 -1.484 1.00 93.69 102 ASP A CA 1
ATOM 840 C C . ASP A 1 102 ? -12.486 1.505 -0.202 1.00 93.69 102 ASP A C 1
ATOM 842 O O . ASP A 1 102 ? -11.569 2.323 -0.181 1.00 93.69 102 ASP A O 1
ATOM 846 N N . GLU A 1 103 ? -13.149 1.165 0.908 1.00 95.12 103 GLU A N 1
ATOM 847 C CA . GLU A 1 103 ? -12.821 1.721 2.229 1.00 95.12 103 GLU A CA 1
ATOM 848 C C . GLU A 1 103 ? -11.371 1.399 2.627 1.00 95.12 103 GLU A C 1
ATOM 850 O O . GLU A 1 103 ? -10.631 2.270 3.090 1.00 95.12 103 GLU A O 1
ATOM 855 N N . ALA A 1 104 ? -10.931 0.160 2.384 1.00 95.56 104 ALA A N 1
ATOM 856 C CA . ALA A 1 104 ? -9.549 -0.236 2.628 1.00 95.56 104 ALA A CA 1
ATOM 857 C C . ALA A 1 104 ? -8.559 0.562 1.766 1.00 95.56 104 ALA A C 1
ATOM 859 O O . ALA A 1 104 ? -7.527 1.010 2.271 1.00 95.56 104 ALA A O 1
ATOM 860 N N . LYS A 1 105 ? -8.863 0.772 0.478 1.00 95.94 105 LYS A N 1
ATOM 861 C CA . LYS A 1 105 ? -8.031 1.582 -0.425 1.00 95.94 105 LYS A CA 1
ATOM 862 C C . LYS A 1 105 ? -7.884 3.008 0.079 1.00 95.94 105 LYS A C 1
ATOM 864 O O . LYS A 1 105 ? -6.761 3.503 0.143 1.00 95.94 105 LYS A O 1
ATOM 869 N N . ASP A 1 106 ? -8.985 3.646 0.463 1.00 96.94 106 ASP A N 1
ATOM 870 C CA . ASP A 1 106 ? -8.960 5.014 0.977 1.00 96.94 106 ASP A CA 1
ATOM 871 C C . ASP A 1 106 ? -8.138 5.106 2.261 1.00 96.94 106 ASP A C 1
ATOM 873 O O . ASP A 1 106 ? -7.279 5.983 2.390 1.00 96.94 106 ASP A O 1
ATOM 877 N N . PHE A 1 107 ? -8.325 4.155 3.178 1.00 97.50 107 PHE A N 1
ATOM 878 C CA . PHE A 1 107 ? -7.540 4.080 4.402 1.00 97.50 107 PHE A CA 1
ATOM 879 C C . PHE A 1 107 ? -6.040 3.922 4.113 1.00 97.50 107 PHE A C 1
ATOM 881 O O . PHE A 1 107 ? -5.226 4.720 4.583 1.00 97.50 107 PHE A O 1
ATOM 888 N N . PHE A 1 108 ? -5.641 2.930 3.310 1.00 97.44 108 PHE A N 1
ATOM 889 C CA . PHE A 1 108 ? -4.226 2.694 3.008 1.00 97.44 108 PHE A CA 1
ATOM 890 C C . PHE A 1 108 ? -3.600 3.835 2.202 1.00 97.44 108 PHE A C 1
ATOM 892 O O . PHE A 1 108 ? -2.432 4.166 2.424 1.00 97.44 108 PHE A O 1
ATOM 899 N N . LYS A 1 109 ? -4.368 4.495 1.332 1.00 97.56 109 LYS A N 1
ATOM 900 C CA . LYS A 1 109 ? -3.923 5.693 0.620 1.00 97.56 109 LYS A CA 1
ATOM 901 C C . LYS A 1 109 ? -3.607 6.827 1.593 1.00 97.56 109 LYS A C 1
ATOM 903 O O . LYS A 1 109 ? -2.525 7.403 1.505 1.00 97.56 109 LYS A O 1
ATOM 908 N N . GLN A 1 110 ? -4.471 7.078 2.579 1.00 97.06 110 GLN A N 1
ATOM 909 C CA . GLN A 1 110 ? -4.207 8.069 3.631 1.00 97.06 110 GLN A CA 1
ATOM 910 C C . GLN A 1 110 ? -2.946 7.733 4.439 1.00 97.06 110 GLN A C 1
ATOM 912 O O . GLN A 1 110 ? -2.159 8.625 4.754 1.00 97.06 110 GLN A O 1
ATOM 917 N N . GLN A 1 111 ? -2.701 6.451 4.736 1.00 97.00 111 GLN A N 1
ATOM 918 C CA . GLN A 1 111 ? -1.467 6.035 5.417 1.00 97.00 111 GLN A CA 1
ATOM 919 C C . GLN A 1 111 ? -0.218 6.245 4.546 1.00 97.00 111 GLN A C 1
ATOM 921 O O . GLN A 1 111 ? 0.842 6.619 5.056 1.00 97.00 111 GLN A O 1
ATOM 926 N N . ALA A 1 112 ? -0.321 6.016 3.235 1.00 96.31 112 ALA A N 1
ATOM 927 C CA . ALA A 1 112 ? 0.779 6.234 2.301 1.00 96.31 112 ALA A CA 1
ATOM 928 C C . ALA A 1 112 ? 1.095 7.726 2.115 1.00 96.31 112 ALA A C 1
ATOM 930 O O . ALA A 1 112 ? 2.269 8.084 2.073 1.00 96.31 112 ALA A O 1
ATOM 931 N N . GLU A 1 113 ? 0.074 8.582 2.038 1.00 95.75 113 GLU A N 1
ATOM 932 C CA . GLU A 1 113 ? 0.185 10.033 1.808 1.00 95.75 113 GLU A CA 1
ATOM 933 C C . GLU A 1 113 ? 0.404 10.852 3.097 1.00 95.75 113 GLU A C 1
ATOM 935 O O . GLU A 1 113 ? 0.706 12.046 3.035 1.00 95.75 113 GLU A O 1
ATOM 940 N N . GLY A 1 114 ? 0.263 10.223 4.269 1.00 93.69 114 GLY A N 1
ATOM 941 C CA . GLY A 1 114 ? 0.427 10.862 5.573 1.00 93.69 114 GLY A CA 1
ATOM 942 C C . GLY A 1 114 ? 1.821 11.455 5.814 1.00 93.69 114 GLY A C 1
ATOM 943 O O . GLY A 1 114 ? 2.770 11.227 5.067 1.00 93.69 114 GLY A O 1
ATOM 944 N N . GLN A 1 115 ? 1.971 12.223 6.898 1.00 91.75 115 GLN A N 1
ATOM 945 C CA . GLN A 1 115 ? 3.249 12.833 7.287 1.00 91.75 115 GLN A CA 1
ATOM 946 C C . GLN A 1 115 ? 3.681 12.356 8.688 1.00 91.75 115 GLN A C 1
ATOM 948 O O . GLN A 1 115 ? 3.073 12.768 9.676 1.00 91.75 115 GLN A O 1
ATOM 953 N N . PRO A 1 116 ? 4.727 11.512 8.812 1.00 92.06 116 PRO A N 1
ATOM 954 C CA . PRO A 1 116 ? 5.538 10.946 7.728 1.00 92.06 116 PRO A CA 1
ATOM 955 C C . PRO A 1 116 ? 4.811 9.823 6.949 1.00 92.06 116 PRO A C 1
ATOM 957 O O . PRO A 1 116 ? 4.025 9.092 7.563 1.00 92.06 116 PRO A O 1
ATOM 960 N N . PRO A 1 117 ? 5.122 9.630 5.647 1.00 94.12 117 PRO A N 1
ATOM 961 C CA . PRO A 1 117 ? 4.565 8.550 4.830 1.00 94.12 117 PRO A CA 1
ATOM 962 C C . PRO A 1 117 ? 4.838 7.176 5.435 1.00 94.12 117 PRO A C 1
ATOM 964 O O . PRO A 1 117 ? 5.987 6.855 5.763 1.00 94.12 117 PRO A O 1
ATOM 967 N N . LYS A 1 118 ? 3.806 6.338 5.564 1.00 95.19 118 LYS A N 1
ATOM 968 C CA . LYS A 1 118 ? 3.962 5.000 6.143 1.00 95.19 118 LYS A CA 1
ATOM 969 C C . LYS A 1 118 ? 4.361 3.977 5.089 1.00 95.19 118 LYS A C 1
ATOM 971 O O . LYS A 1 118 ? 3.878 3.977 3.960 1.00 95.19 118 LYS A O 1
ATOM 976 N N . GLU A 1 119 ? 5.248 3.078 5.495 1.00 94.94 119 GLU A N 1
ATOM 977 C CA . GLU A 1 119 ? 5.684 1.906 4.729 1.00 94.94 119 GLU A CA 1
ATOM 978 C C . GLU A 1 119 ? 4.877 0.675 5.141 1.00 94.94 119 GLU A C 1
ATOM 980 O O . GLU A 1 119 ? 4.863 0.320 6.324 1.00 94.94 119 GLU A O 1
ATOM 985 N N . PHE A 1 120 ? 4.279 -0.014 4.173 1.00 95.62 120 PHE A N 1
ATOM 986 C CA . PHE A 1 120 ? 3.511 -1.231 4.416 1.00 95.62 120 PHE A CA 1
ATOM 987 C C . PHE A 1 120 ? 3.448 -2.129 3.177 1.00 95.62 120 PHE A C 1
ATOM 989 O O . PHE A 1 120 ? 3.591 -1.679 2.045 1.00 95.62 120 PHE A O 1
ATOM 996 N N . LEU A 1 121 ? 3.235 -3.419 3.412 1.00 95.88 121 LEU A N 1
ATOM 997 C CA . LEU A 1 121 ? 2.827 -4.408 2.421 1.00 95.88 121 LEU A CA 1
ATOM 998 C C . LEU A 1 121 ? 1.745 -5.280 3.049 1.00 95.88 121 LEU A C 1
ATOM 1000 O O . LEU A 1 121 ? 2.032 -6.034 3.988 1.00 95.88 121 LEU A O 1
ATOM 1004 N N . VAL A 1 122 ? 0.533 -5.180 2.525 1.00 95.88 122 VAL A N 1
ATOM 1005 C CA . VAL A 1 122 ? -0.633 -5.933 2.984 1.00 95.88 122 VAL A CA 1
ATOM 1006 C C . VAL A 1 122 ? -1.212 -6.757 1.844 1.00 95.88 122 VAL A C 1
ATOM 1008 O O . VAL A 1 122 ? -1.000 -6.460 0.666 1.00 95.88 122 VAL A O 1
ATOM 1011 N N . CYS A 1 123 ? -1.922 -7.813 2.207 1.00 95.38 123 CYS A N 1
ATOM 1012 C CA . CYS A 1 123 ? -2.659 -8.649 1.280 1.00 95.38 123 CYS A CA 1
ATOM 1013 C C . CYS A 1 123 ? -4.065 -8.861 1.820 1.00 95.38 123 CYS A C 1
ATOM 1015 O O . CYS A 1 123 ? -4.249 -9.048 3.024 1.00 95.38 123 CYS A O 1
ATOM 1017 N N . GLU A 1 124 ? -5.033 -8.815 0.919 1.00 95.50 124 GLU A N 1
ATOM 1018 C CA . GLU A 1 124 ? -6.391 -9.214 1.222 1.00 95.50 124 GLU A CA 1
ATOM 1019 C C . GLU A 1 124 ? -6.446 -10.726 1.446 1.00 95.50 124 GLU A C 1
ATOM 1021 O O . GLU A 1 124 ? -5.820 -11.507 0.718 1.00 95.50 124 GLU A O 1
ATOM 1026 N N . VAL A 1 125 ? -7.162 -11.134 2.485 1.00 94.44 125 VAL A N 1
ATOM 1027 C CA . VAL A 1 125 ? -7.280 -12.526 2.903 1.00 94.44 125 VAL A CA 1
ATOM 1028 C C . VAL A 1 125 ? -8.738 -12.930 3.076 1.00 94.44 125 VAL A C 1
ATOM 1030 O O . VAL A 1 125 ? -9.591 -12.110 3.408 1.00 94.44 125 VAL A O 1
ATOM 1033 N N . ASP A 1 126 ? -9.024 -14.210 2.859 1.00 91.19 126 ASP A N 1
ATOM 1034 C CA . ASP A 1 126 ? -10.320 -14.798 3.190 1.00 91.19 126 ASP A CA 1
ATOM 1035 C C . ASP A 1 126 ? -10.469 -15.029 4.711 1.00 91.19 126 ASP A C 1
ATOM 1037 O O . ASP A 1 126 ? -9.556 -14.785 5.505 1.00 91.19 126 ASP A O 1
ATOM 1041 N N . GLN A 1 127 ? -11.621 -15.561 5.129 1.00 88.25 127 GLN A N 1
ATOM 1042 C CA . GLN A 1 127 ? -11.891 -15.925 6.530 1.00 8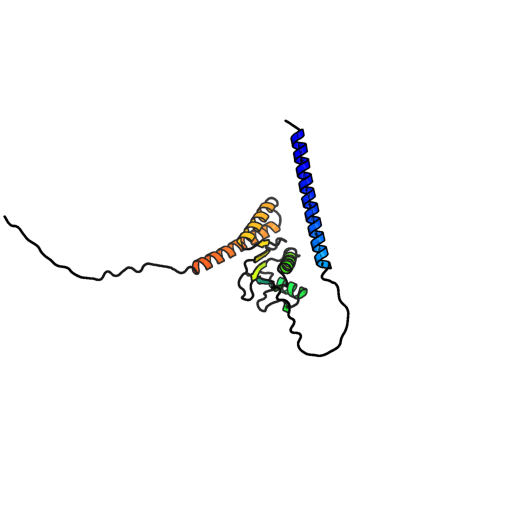8.25 127 GLN A CA 1
ATOM 1043 C C . GLN A 1 127 ? -10.912 -16.976 7.092 1.00 88.25 127 GLN A C 1
ATOM 1045 O O . GLN A 1 127 ? -10.743 -17.092 8.303 1.00 88.25 127 GLN A O 1
ATOM 1050 N N . ASN A 1 128 ? -10.244 -17.742 6.224 1.00 87.44 128 ASN A N 1
ATOM 1051 C CA . ASN A 1 128 ? -9.239 -18.740 6.588 1.00 87.44 128 ASN A CA 1
ATOM 1052 C C . ASN A 1 128 ? -7.810 -18.182 6.530 1.00 87.44 128 ASN A C 1
ATOM 1054 O O . ASN A 1 128 ? -6.848 -18.949 6.648 1.00 87.44 128 ASN A O 1
ATOM 1058 N N . ARG A 1 129 ? -7.658 -16.865 6.347 1.00 86.94 129 ARG A N 1
ATOM 1059 C CA . ARG A 1 129 ? -6.379 -16.157 6.206 1.00 86.94 129 ARG A CA 1
ATOM 1060 C C . ARG A 1 129 ? -5.577 -16.570 4.974 1.00 86.94 129 ARG A C 1
ATOM 1062 O O . ARG A 1 129 ? -4.352 -16.420 4.932 1.00 86.94 129 ARG A O 1
ATOM 1069 N N . LYS A 1 130 ? -6.246 -17.095 3.951 1.00 90.19 130 LYS A N 1
ATOM 1070 C CA . LYS A 1 130 ? -5.626 -17.373 2.658 1.00 90.19 130 LYS A CA 1
ATOM 1071 C C . LYS A 1 130 ? -5.627 -16.101 1.815 1.00 90.19 130 LYS A C 1
ATOM 1073 O O . LYS A 1 130 ? -6.664 -15.451 1.729 1.00 90.19 130 LYS A O 1
ATOM 1078 N N . PRO A 1 131 ? -4.502 -15.752 1.169 1.00 89.19 131 PRO A N 1
ATOM 1079 C CA . PRO A 1 131 ? -4.445 -14.638 0.227 1.00 89.19 131 PRO A CA 1
ATOM 1080 C C . PRO A 1 131 ? -5.523 -14.757 -0.858 1.00 89.19 131 PRO A C 1
ATOM 1082 O O . PRO A 1 131 ? -5.571 -15.776 -1.546 1.00 89.19 131 PRO A O 1
ATOM 1085 N N . SER A 1 132 ? -6.340 -13.719 -1.045 1.00 86.19 132 SER A N 1
ATOM 1086 C CA . SER A 1 132 ? -7.357 -13.671 -2.108 1.00 86.19 132 SER A CA 1
ATOM 1087 C C . SER A 1 132 ? -6.806 -13.171 -3.450 1.00 86.19 132 SER A C 1
ATOM 1089 O O . SER A 1 132 ? -7.499 -13.221 -4.463 1.00 86.19 132 SER A O 1
ATOM 1091 N N . GLY A 1 133 ? -5.544 -12.727 -3.483 1.00 86.06 133 GLY A N 1
ATOM 1092 C CA . GLY A 1 133 ? -4.907 -12.210 -4.698 1.00 86.06 133 GLY A CA 1
ATOM 1093 C C . GLY A 1 133 ? -5.120 -10.713 -4.907 1.00 86.06 133 GLY A C 1
ATOM 1094 O O . GLY A 1 133 ? -5.193 -10.260 -6.042 1.00 86.06 133 GLY A O 1
ATOM 1095 N N . TYR A 1 134 ? -5.226 -9.937 -3.829 1.00 94.38 134 TYR A N 1
ATOM 1096 C CA . TYR A 1 134 ? -5.166 -8.479 -3.875 1.00 94.38 134 TYR A CA 1
ATOM 1097 C C . TYR A 1 134 ? -4.128 -7.975 -2.873 1.00 94.38 134 TYR A C 1
ATOM 1099 O O . TYR A 1 134 ? -4.075 -8.424 -1.726 1.00 94.38 134 TYR A O 1
ATOM 1107 N N . TYR A 1 135 ? -3.253 -7.082 -3.323 1.00 95.44 135 TYR A N 1
ATOM 1108 C CA . TYR A 1 135 ? -2.100 -6.604 -2.569 1.00 95.44 135 TYR A CA 1
ATOM 1109 C C . TYR A 1 135 ? -2.052 -5.084 -2.600 1.00 95.44 135 TYR A C 1
ATOM 1111 O O . TYR A 1 135 ? -2.324 -4.474 -3.634 1.00 95.44 135 TYR A O 1
ATOM 1119 N N . VAL A 1 136 ? -1.638 -4.487 -1.483 1.00 96.38 136 VAL A N 1
ATOM 1120 C CA . VAL A 1 136 ? -1.423 -3.042 -1.369 1.00 96.38 136 VAL A CA 1
ATOM 1121 C C . VAL A 1 136 ? -0.063 -2.786 -0.731 1.00 96.38 136 VAL A C 1
ATOM 1123 O O . VAL A 1 136 ? 0.324 -3.435 0.246 1.00 96.38 136 VAL A O 1
ATOM 1126 N N . PHE A 1 137 ? 0.686 -1.851 -1.301 1.00 96.62 137 PHE A N 1
ATOM 1127 C CA . PHE A 1 137 ? 2.069 -1.573 -0.954 1.00 96.62 137 PHE A CA 1
ATOM 1128 C C . PHE A 1 137 ? 2.351 -0.073 -0.900 1.00 96.62 137 PHE A C 1
ATOM 1130 O O . PHE A 1 137 ? 1.934 0.687 -1.765 1.00 96.62 137 PHE A O 1
ATOM 1137 N N . SER A 1 138 ? 3.146 0.337 0.080 1.00 96.31 138 SER A N 1
ATOM 1138 C CA . SER A 1 138 ? 3.795 1.643 0.126 1.00 96.31 138 SER A CA 1
ATOM 1139 C C . SER A 1 138 ? 5.229 1.465 0.608 1.00 96.31 138 SER A C 1
ATOM 1141 O O . SER A 1 138 ? 5.493 0.809 1.622 1.00 96.31 138 SER A O 1
ATOM 1143 N N . CYS A 1 139 ? 6.169 2.093 -0.094 1.00 94.25 139 CYS A N 1
ATOM 1144 C CA . CYS A 1 139 ? 7.569 2.180 0.314 1.00 94.25 139 CYS A CA 1
ATOM 1145 C C . CYS A 1 139 ? 7.895 3.487 1.053 1.00 94.25 139 CYS A C 1
ATOM 1147 O O . CYS A 1 139 ? 9.068 3.825 1.190 1.00 94.25 139 CYS A O 1
ATOM 1149 N N . GLY A 1 140 ? 6.884 4.235 1.516 1.00 92.94 140 GLY A N 1
ATOM 1150 C CA . GLY A 1 140 ? 7.089 5.506 2.220 1.00 92.94 140 GLY A CA 1
ATOM 1151 C C . GLY A 1 140 ? 7.521 6.645 1.291 1.00 92.94 140 GLY A C 1
ATOM 1152 O O . GLY A 1 140 ? 8.115 7.621 1.741 1.00 92.94 140 GLY A O 1
ATOM 1153 N N . SER A 1 141 ? 7.247 6.513 -0.011 1.00 92.38 141 SER A N 1
ATOM 1154 C CA . SER A 1 141 ? 7.467 7.550 -1.028 1.00 92.38 141 SER A CA 1
ATOM 1155 C C . SER A 1 141 ? 6.340 8.589 -1.088 1.00 92.38 141 SER A C 1
ATOM 1157 O O . SER A 1 141 ? 6.428 9.520 -1.883 1.00 92.38 141 SER A O 1
ATOM 1159 N N . GLY A 1 142 ? 5.279 8.431 -0.287 1.00 93.50 142 GLY A N 1
ATOM 1160 C CA . GLY A 1 142 ? 4.053 9.225 -0.413 1.00 93.50 142 GLY A CA 1
ATOM 1161 C C . GLY A 1 142 ? 3.048 8.651 -1.417 1.00 93.50 142 GLY A C 1
ATOM 1162 O O . GLY A 1 142 ? 2.043 9.293 -1.692 1.00 93.50 142 GLY A O 1
ATOM 1163 N N . LYS A 1 143 ? 3.322 7.474 -1.997 1.00 94.88 143 LYS A N 1
ATOM 1164 C CA . LYS A 1 143 ? 2.454 6.804 -2.972 1.00 94.88 143 LYS A CA 1
ATOM 1165 C C . LYS A 1 143 ? 2.048 5.412 -2.504 1.00 94.88 143 LYS A C 1
ATOM 1167 O O . LYS A 1 143 ? 2.846 4.692 -1.901 1.00 94.88 143 LYS A O 1
ATOM 1172 N N . MET A 1 144 ? 0.821 5.040 -2.850 1.00 96.38 144 MET A N 1
ATOM 1173 C CA . MET A 1 144 ? 0.287 3.692 -2.703 1.00 96.38 144 MET A CA 1
ATOM 1174 C C . MET A 1 144 ? 0.308 2.975 -4.056 1.00 96.38 144 MET A C 1
ATOM 1176 O O . MET A 1 144 ? -0.027 3.565 -5.081 1.00 96.38 144 MET A O 1
ATOM 1180 N N . TYR A 1 145 ? 0.671 1.698 -4.034 1.00 97.12 145 TYR A N 1
ATOM 1181 C CA . TYR A 1 145 ? 0.659 0.781 -5.167 1.00 97.12 145 TYR A CA 1
ATOM 1182 C C . TYR A 1 145 ? -0.282 -0.379 -4.852 1.00 97.12 145 TYR A C 1
ATOM 1184 O O . TYR A 1 145 ? -0.264 -0.897 -3.736 1.00 97.12 145 TYR A O 1
ATOM 1192 N N . GLU A 1 146 ? -1.069 -0.819 -5.826 1.00 96.44 146 GLU A N 1
ATOM 1193 C CA . GLU A 1 146 ? -2.013 -1.928 -5.662 1.00 96.44 146 GLU A CA 1
ATOM 1194 C C . GLU A 1 146 ? -1.959 -2.880 -6.856 1.00 96.44 146 GLU A C 1
ATOM 1196 O O . GLU A 1 146 ? -1.631 -2.473 -7.968 1.00 96.44 146 GLU A O 1
ATOM 1201 N N . GLY A 1 147 ? -2.250 -4.162 -6.650 1.00 95.25 147 GLY A N 1
ATOM 1202 C CA . GLY A 1 147 ? -2.200 -5.139 -7.736 1.00 95.25 147 GLY A CA 1
ATOM 1203 C C . GLY A 1 147 ? -2.727 -6.512 -7.349 1.00 95.25 147 GLY A C 1
ATOM 1204 O O . GLY A 1 147 ? -2.901 -6.816 -6.168 1.00 95.25 147 GLY A O 1
ATOM 1205 N N . ALA A 1 148 ? -2.959 -7.355 -8.357 1.00 93.19 148 ALA A N 1
ATOM 1206 C CA . ALA A 1 148 ? -3.426 -8.723 -8.138 1.00 93.19 148 ALA A CA 1
ATOM 1207 C C . ALA A 1 148 ? -2.304 -9.640 -7.613 1.00 93.19 148 ALA A C 1
ATOM 1209 O O . ALA A 1 148 ? -2.530 -10.680 -6.996 1.00 93.19 148 ALA A O 1
ATOM 1210 N N . ASN A 1 149 ? -1.054 -9.257 -7.860 1.00 92.88 149 ASN A N 1
ATOM 1211 C CA . ASN A 1 149 ? 0.122 -9.971 -7.392 1.00 92.88 149 ASN A CA 1
ATOM 1212 C C . ASN A 1 149 ? 1.286 -8.998 -7.126 1.00 92.88 149 ASN A C 1
ATOM 1214 O O . ASN A 1 149 ? 1.261 -7.826 -7.507 1.00 92.88 149 ASN A O 1
ATOM 1218 N N . LEU A 1 150 ? 2.342 -9.496 -6.478 1.00 92.75 150 LEU A N 1
ATOM 1219 C CA . LEU A 1 150 ? 3.530 -8.697 -6.158 1.00 92.75 150 LEU A CA 1
ATOM 1220 C C . LEU A 1 150 ? 4.336 -8.262 -7.396 1.00 92.75 150 LEU A C 1
ATOM 1222 O O . LEU A 1 150 ? 5.076 -7.282 -7.313 1.00 92.75 150 LEU A O 1
ATOM 1226 N N . ALA A 1 151 ? 4.220 -8.961 -8.531 1.00 93.50 151 ALA A N 1
ATOM 1227 C CA . ALA A 1 151 ? 4.906 -8.585 -9.767 1.00 93.50 151 ALA A CA 1
ATOM 1228 C C . ALA A 1 151 ? 4.262 -7.350 -10.424 1.00 93.50 151 ALA A C 1
ATOM 1230 O O . ALA A 1 151 ? 4.990 -6.484 -10.907 1.00 93.50 151 ALA A O 1
ATOM 1231 N N . ASP A 1 152 ? 2.934 -7.217 -10.360 1.00 95.31 152 ASP A N 1
ATOM 1232 C CA . ASP A 1 152 ? 2.212 -6.026 -10.829 1.00 95.31 152 ASP A CA 1
ATOM 1233 C C . ASP A 1 152 ? 2.646 -4.783 -10.045 1.00 95.31 152 ASP A C 1
ATOM 1235 O O . ASP A 1 152 ? 2.967 -3.746 -10.627 1.00 95.31 152 ASP A O 1
ATOM 1239 N N . ILE A 1 153 ? 2.719 -4.907 -8.715 1.00 96.25 153 ILE A N 1
ATOM 1240 C CA . ILE A 1 153 ? 3.187 -3.835 -7.828 1.00 96.25 153 ILE A CA 1
ATOM 1241 C C . ILE A 1 153 ? 4.643 -3.489 -8.137 1.00 96.25 153 ILE A C 1
ATOM 1243 O O . ILE A 1 153 ? 4.992 -2.315 -8.250 1.00 96.25 153 ILE A O 1
ATOM 1247 N N . LYS A 1 154 ? 5.501 -4.503 -8.307 1.00 96.00 154 LYS A N 1
ATOM 1248 C CA . LYS A 1 154 ? 6.905 -4.301 -8.674 1.00 96.00 154 LYS A CA 1
ATOM 1249 C C . LYS A 1 154 ? 7.029 -3.471 -9.952 1.00 96.00 154 LYS A C 1
ATOM 1251 O O . LYS A 1 154 ? 7.794 -2.511 -9.961 1.00 96.00 154 LYS A O 1
ATOM 1256 N N . LYS A 1 155 ? 6.253 -3.802 -10.986 1.00 96.50 155 LYS A N 1
ATOM 1257 C CA . LYS A 1 155 ? 6.257 -3.076 -12.259 1.00 96.50 155 LYS A CA 1
ATOM 1258 C C . LYS A 1 155 ? 5.861 -1.607 -12.079 1.00 96.50 155 LYS A C 1
ATOM 1260 O O . LYS A 1 155 ? 6.522 -0.734 -12.626 1.00 96.50 155 LYS A O 1
ATOM 1265 N N . GLN A 1 156 ? 4.840 -1.314 -11.273 1.00 96.75 156 GLN A N 1
ATOM 1266 C CA . GLN A 1 156 ? 4.434 0.072 -10.999 1.00 96.75 156 GLN A CA 1
ATOM 1267 C C . GLN A 1 156 ? 5.529 0.873 -10.281 1.00 96.75 156 GLN A C 1
ATOM 1269 O O . GLN A 1 156 ? 5.758 2.036 -10.608 1.00 96.75 156 GLN A O 1
ATOM 1274 N N . VAL A 1 157 ? 6.235 0.250 -9.330 1.00 95.31 157 VAL A N 1
ATOM 1275 C CA . VAL A 1 157 ? 7.370 0.881 -8.636 1.00 95.31 157 VAL A CA 1
ATOM 1276 C C . VAL A 1 157 ? 8.538 1.127 -9.599 1.00 95.31 157 VAL A C 1
ATOM 1278 O O . VAL A 1 157 ? 9.174 2.175 -9.515 1.00 95.31 157 VAL A O 1
ATOM 1281 N N . GLU A 1 158 ? 8.813 0.200 -10.524 1.00 95.06 158 GLU A N 1
ATOM 1282 C CA . GLU A 1 158 ? 9.824 0.370 -11.581 1.00 95.06 158 GLU A CA 1
ATOM 1283 C C . GLU A 1 158 ? 9.465 1.528 -12.522 1.00 95.06 158 GLU A C 1
ATOM 1285 O O . GLU A 1 158 ? 10.295 2.406 -12.743 1.00 95.06 158 GLU A O 1
ATOM 1290 N N . GLU A 1 159 ? 8.220 1.592 -12.999 1.00 94.00 159 GLU A N 1
ATOM 1291 C CA . GLU A 1 159 ? 7.739 2.685 -13.853 1.00 94.00 159 GLU A CA 1
ATOM 1292 C C . GLU A 1 159 ? 7.832 4.050 -13.156 1.00 94.00 159 GLU A C 1
ATOM 1294 O O . GLU A 1 159 ? 8.192 5.052 -13.778 1.00 94.00 159 GLU A O 1
ATOM 1299 N N . ASP A 1 160 ? 7.507 4.114 -11.864 1.00 92.06 160 ASP A N 1
ATOM 1300 C CA . ASP A 1 160 ? 7.635 5.342 -11.084 1.00 92.06 160 ASP A CA 1
ATOM 1301 C C . ASP A 1 160 ? 9.097 5.745 -10.877 1.00 92.06 160 ASP A C 1
ATOM 1303 O O . ASP A 1 160 ? 9.410 6.930 -11.002 1.00 92.06 160 ASP A O 1
ATOM 1307 N N . LEU A 1 161 ? 9.984 4.778 -10.624 1.00 91.19 161 LEU A N 1
ATOM 1308 C CA . LEU A 1 161 ? 11.422 5.007 -10.490 1.00 91.19 161 LEU A CA 1
ATOM 1309 C C . LEU A 1 161 ? 12.055 5.485 -11.808 1.00 91.19 161 LEU A C 1
ATOM 1311 O O . LEU A 1 161 ? 12.939 6.340 -11.796 1.00 91.19 161 LEU A O 1
ATOM 1315 N N . GLU A 1 162 ? 11.607 4.961 -12.950 1.00 89.88 162 GLU A N 1
ATOM 1316 C CA . GLU A 1 162 ? 12.048 5.408 -14.275 1.00 89.88 162 GLU A CA 1
ATOM 1317 C C . GLU A 1 162 ? 11.595 6.841 -14.569 1.00 89.88 162 GLU A C 1
ATOM 1319 O O . GLU A 1 162 ? 12.385 7.658 -15.049 1.00 89.88 162 GLU A O 1
ATOM 1324 N N . LYS A 1 163 ? 10.344 7.184 -14.232 1.00 86.94 163 LYS A N 1
ATOM 1325 C CA . LYS A 1 163 ? 9.815 8.549 -14.396 1.00 86.94 163 LYS A CA 1
ATOM 1326 C C . LYS A 1 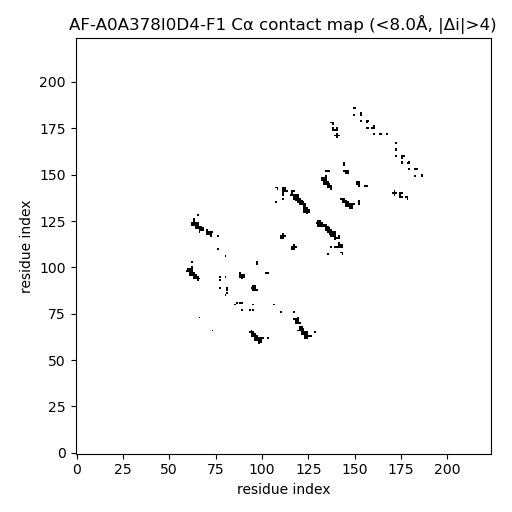163 ? 10.572 9.559 -13.535 1.00 86.94 163 LYS A C 1
ATOM 1328 O O . LYS A 1 163 ? 10.836 10.673 -13.987 1.00 86.94 163 LYS A O 1
ATOM 1333 N N . SER A 1 164 ? 10.948 9.173 -12.319 1.00 81.31 164 SER A N 1
ATOM 1334 C CA . SER A 1 164 ? 11.674 10.026 -11.376 1.00 81.31 164 SER A CA 1
ATOM 1335 C C . SER A 1 164 ? 13.199 9.994 -11.550 1.00 81.31 164 SER A C 1
ATOM 1337 O O . SER A 1 164 ? 13.904 10.774 -10.906 1.00 81.31 164 SER A O 1
ATOM 1339 N N . ALA A 1 165 ? 13.734 9.162 -12.454 1.00 72.25 165 ALA A N 1
ATOM 1340 C CA . ALA A 1 165 ? 15.169 9.078 -12.750 1.00 72.25 165 ALA A CA 1
ATOM 1341 C C . ALA A 1 165 ? 15.759 10.388 -13.309 1.00 72.25 165 ALA A C 1
ATOM 1343 O O . ALA A 1 165 ? 16.970 10.617 -13.212 1.00 72.25 165 ALA A O 1
ATOM 1344 N N . ASN A 1 166 ? 14.908 11.261 -13.857 1.00 66.50 166 ASN A N 1
ATOM 1345 C CA . ASN A 1 166 ? 15.292 12.604 -14.292 1.00 66.50 166 ASN A CA 1
ATOM 1346 C C . ASN A 1 166 ? 15.495 13.582 -13.115 1.00 66.50 166 ASN A C 1
ATOM 1348 O O . ASN A 1 166 ? 16.200 14.573 -13.276 1.00 66.50 166 ASN A O 1
ATOM 1352 N N . ASP A 1 167 ? 14.979 13.261 -11.922 1.00 67.12 167 ASP A N 1
ATOM 1353 C CA . ASP A 1 167 ? 15.059 14.063 -10.694 1.00 67.12 167 ASP A CA 1
ATOM 1354 C C . ASP A 1 167 ? 15.883 13.345 -9.607 1.00 67.12 167 ASP A C 1
ATOM 1356 O O . ASP A 1 167 ? 15.394 12.940 -8.552 1.00 67.12 167 ASP A O 1
ATOM 1360 N N . LYS A 1 168 ? 17.189 13.181 -9.854 1.00 59.25 168 LYS A N 1
ATOM 1361 C CA . LYS A 1 168 ? 18.114 12.361 -9.036 1.00 59.25 168 LYS A CA 1
ATOM 1362 C C . LYS A 1 168 ? 18.292 12.773 -7.563 1.00 59.25 168 LYS A C 1
ATOM 1364 O O . LYS A 1 168 ? 18.905 12.018 -6.821 1.00 59.25 168 LYS A O 1
ATOM 1369 N N . ASN A 1 169 ? 17.764 13.918 -7.126 1.00 57.94 169 ASN A N 1
ATOM 1370 C CA . ASN A 1 169 ? 17.942 14.444 -5.763 1.00 57.94 169 ASN A CA 1
ATOM 1371 C C . ASN A 1 169 ? 16.679 14.369 -4.884 1.00 57.94 169 ASN A C 1
ATOM 1373 O O . ASN A 1 169 ? 16.612 15.044 -3.857 1.00 57.94 169 ASN A O 1
ATOM 1377 N N . GLN A 1 170 ? 15.664 13.586 -5.260 1.00 68.69 170 GLN A N 1
ATOM 1378 C CA . GLN A 1 170 ? 14.459 13.451 -4.440 1.00 68.69 170 GLN A CA 1
ATOM 1379 C C . GLN A 1 170 ? 14.551 12.274 -3.451 1.00 68.69 170 GLN A C 1
ATOM 1381 O O . GLN A 1 170 ? 14.766 11.146 -3.891 1.00 68.69 170 GLN A O 1
ATOM 1386 N N . PRO A 1 171 ? 14.278 12.483 -2.144 1.00 72.62 171 PRO A N 1
ATOM 1387 C CA . PRO A 1 171 ? 14.162 11.409 -1.145 1.00 72.62 171 PRO A CA 1
ATOM 1388 C C . PRO A 1 171 ? 13.185 10.289 -1.541 1.00 72.62 171 PRO A C 1
ATOM 1390 O O . PRO A 1 171 ? 13.320 9.150 -1.099 1.00 72.62 171 PRO A O 1
ATOM 1393 N N . ALA A 1 172 ? 12.214 10.599 -2.406 1.00 80.69 172 ALA A N 1
ATOM 1394 C CA . ALA A 1 172 ? 11.306 9.621 -2.988 1.00 80.69 172 ALA A CA 1
ATOM 1395 C C . ALA A 1 172 ? 12.038 8.542 -3.809 1.00 80.69 172 ALA A C 1
ATOM 1397 O O . ALA A 1 172 ? 11.645 7.381 -3.746 1.00 80.69 172 ALA A O 1
ATOM 1398 N N . ASN A 1 173 ? 13.131 8.871 -4.510 1.00 86.81 173 ASN A N 1
ATOM 1399 C CA . ASN A 1 173 ? 13.905 7.900 -5.294 1.00 86.81 173 ASN A CA 1
ATOM 1400 C C . ASN A 1 173 ? 14.566 6.841 -4.418 1.00 86.81 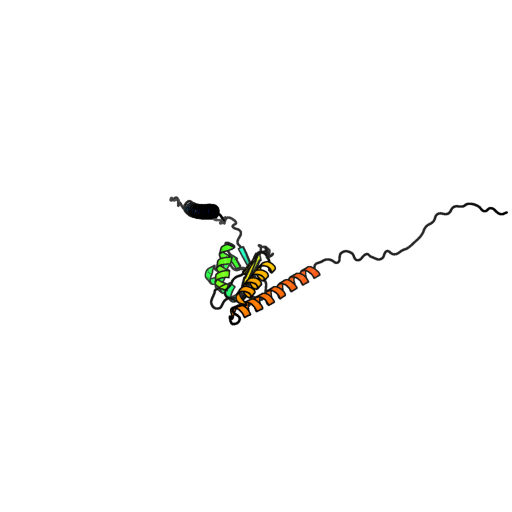173 ASN A C 1
ATOM 1402 O O . ASN A 1 173 ? 14.472 5.652 -4.724 1.00 86.81 173 ASN A O 1
ATOM 1406 N N . ASP A 1 174 ? 15.168 7.249 -3.302 1.00 90.12 174 ASP A N 1
ATOM 1407 C CA . ASP A 1 174 ? 15.775 6.310 -2.357 1.00 90.12 174 ASP A CA 1
ATOM 1408 C C . ASP A 1 174 ? 14.718 5.359 -1.785 1.00 90.12 174 ASP A C 1
ATOM 1410 O O . ASP A 1 174 ? 14.951 4.154 -1.659 1.00 90.12 174 ASP A O 1
ATOM 1414 N N . LYS A 1 175 ? 13.520 5.882 -1.489 1.00 92.25 175 LYS A N 1
ATOM 1415 C CA . LYS A 1 175 ? 12.380 5.081 -1.027 1.00 92.25 175 LYS A CA 1
ATOM 1416 C C . LYS A 1 175 ? 11.886 4.100 -2.087 1.00 92.25 175 LYS A C 1
ATOM 1418 O O . LYS A 1 175 ? 11.661 2.937 -1.759 1.00 92.25 175 LYS A O 1
ATOM 1423 N N . LEU A 1 176 ? 11.784 4.521 -3.347 1.00 93.50 176 LEU A N 1
ATOM 1424 C CA . LEU A 1 176 ? 11.409 3.650 -4.466 1.00 93.50 176 LEU A CA 1
ATOM 1425 C C . LEU A 1 176 ? 12.438 2.531 -4.685 1.00 93.50 176 LEU A C 1
ATOM 1427 O O . LEU A 1 176 ? 12.060 1.367 -4.800 1.00 93.50 176 LEU A O 1
ATOM 1431 N N . GLN A 1 177 ? 13.737 2.844 -4.652 1.00 93.50 177 GLN A N 1
ATOM 1432 C CA . GLN A 1 177 ? 14.804 1.841 -4.768 1.00 93.50 177 GLN A CA 1
ATOM 1433 C C . GLN A 1 177 ? 14.781 0.831 -3.611 1.00 93.50 177 GLN A C 1
ATOM 1435 O O . GLN A 1 177 ? 14.877 -0.379 -3.836 1.00 93.50 177 GLN A O 1
ATOM 1440 N N . GLN A 1 178 ? 14.610 1.306 -2.372 1.00 92.62 178 GLN A N 1
ATOM 1441 C CA . GLN A 1 178 ? 14.461 0.441 -1.197 1.00 92.62 178 GLN A CA 1
ATOM 1442 C C . GLN A 1 178 ? 13.206 -0.435 -1.299 1.00 92.62 178 GLN A C 1
ATOM 1444 O O . GLN A 1 178 ? 13.261 -1.635 -1.016 1.00 92.62 178 GLN A O 1
ATOM 1449 N N . GLY A 1 179 ? 12.091 0.143 -1.750 1.00 92.56 179 GLY A N 1
ATOM 1450 C CA . GLY A 1 179 ? 10.846 -0.573 -2.008 1.00 92.56 179 GLY A CA 1
ATOM 1451 C C . GLY A 1 179 ? 11.025 -1.690 -3.032 1.00 92.56 179 GLY A C 1
ATOM 1452 O O . GLY A 1 179 ? 10.644 -2.833 -2.775 1.00 92.56 179 GLY A O 1
ATOM 1453 N N . LEU A 1 180 ? 11.697 -1.398 -4.146 1.00 94.31 180 LEU A N 1
ATOM 1454 C CA . LEU A 1 180 ? 11.984 -2.371 -5.196 1.00 94.31 180 LEU A CA 1
ATOM 1455 C C . LEU A 1 180 ? 12.880 -3.517 -4.697 1.00 94.31 180 LEU A C 1
ATOM 1457 O O . LEU A 1 180 ? 12.611 -4.691 -4.965 1.00 94.31 180 LEU A O 1
ATOM 1461 N N . ALA A 1 181 ? 13.922 -3.208 -3.920 1.00 93.38 181 ALA A N 1
ATOM 1462 C CA . ALA A 1 181 ? 14.785 -4.220 -3.307 1.00 93.38 181 ALA A CA 1
ATOM 1463 C C . ALA A 1 181 ? 14.009 -5.137 -2.342 1.00 93.38 181 ALA A C 1
ATOM 1465 O O . ALA A 1 181 ? 14.207 -6.361 -2.329 1.00 93.38 181 ALA A O 1
ATOM 1466 N N . ARG A 1 182 ? 13.080 -4.562 -1.568 1.00 92.75 182 ARG A N 1
ATOM 1467 C CA . ARG A 1 182 ? 12.196 -5.308 -0.668 1.00 92.75 182 ARG A CA 1
ATOM 1468 C C . ARG A 1 182 ? 11.269 -6.247 -1.441 1.00 92.75 182 ARG A C 1
ATOM 1470 O O . ARG A 1 182 ? 11.222 -7.431 -1.113 1.00 92.75 182 ARG A O 1
ATOM 1477 N N . LEU A 1 183 ? 10.600 -5.761 -2.488 1.00 93.25 183 LEU A N 1
ATOM 1478 C CA . LEU A 1 183 ? 9.717 -6.579 -3.331 1.00 93.25 183 LEU A CA 1
ATOM 1479 C C . LEU A 1 183 ? 10.472 -7.741 -3.990 1.00 93.25 183 LEU A C 1
ATOM 1481 O O . LEU A 1 183 ? 10.021 -8.883 -3.921 1.00 93.25 183 LEU A O 1
ATOM 1485 N N . ASN A 1 184 ? 11.668 -7.492 -4.535 1.00 93.44 184 ASN A N 1
ATOM 1486 C CA . ASN A 1 184 ? 12.516 -8.545 -5.108 1.00 93.44 184 ASN A CA 1
ATOM 1487 C C . ASN A 1 184 ? 12.901 -9.618 -4.077 1.00 93.44 184 ASN A C 1
ATOM 1489 O O . ASN A 1 184 ? 12.925 -10.809 -4.392 1.00 93.44 184 ASN A O 1
ATOM 1493 N N . THR A 1 185 ? 13.182 -9.213 -2.836 1.00 91.31 185 THR A N 1
ATOM 1494 C CA . THR A 1 185 ? 13.501 -10.151 -1.751 1.00 91.31 185 THR A CA 1
ATOM 1495 C C . THR A 1 185 ? 12.309 -11.044 -1.416 1.00 91.31 185 THR A C 1
ATOM 1497 O O . THR A 1 185 ? 12.485 -12.245 -1.209 1.00 91.31 185 THR A O 1
ATOM 1500 N N . ILE A 1 186 ? 11.102 -10.477 -1.371 1.00 90.25 186 ILE A N 1
ATOM 1501 C CA . ILE A 1 186 ? 9.872 -11.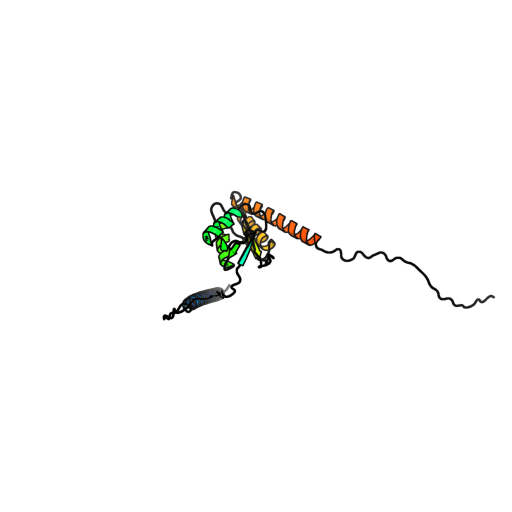217 -1.069 1.00 90.25 186 ILE A CA 1
ATOM 1502 C C . ILE A 1 186 ? 9.551 -12.195 -2.201 1.00 90.25 186 ILE A C 1
ATOM 1504 O O . ILE A 1 186 ? 9.420 -13.388 -1.941 1.00 90.25 186 ILE A O 1
ATOM 1508 N N . LEU A 1 187 ? 9.553 -11.729 -3.452 1.00 90.38 187 LEU A N 1
ATOM 1509 C CA . LEU A 1 187 ? 9.330 -12.572 -4.631 1.00 90.38 187 LEU A CA 1
ATOM 1510 C C . LEU A 1 187 ? 10.312 -13.751 -4.691 1.00 90.38 187 LEU A C 1
ATOM 1512 O O . LEU A 1 187 ? 9.918 -14.887 -4.944 1.00 90.38 187 LEU A O 1
ATOM 1516 N N . LYS A 1 188 ? 11.596 -13.513 -4.394 1.00 89.88 188 LYS A N 1
ATOM 1517 C CA . LYS A 1 188 ? 12.604 -14.580 -4.347 1.00 89.88 188 LYS A CA 1
ATOM 1518 C C . LYS A 1 188 ? 12.321 -15.603 -3.243 1.00 89.88 188 LYS A C 1
ATOM 1520 O O . LYS A 1 188 ? 12.554 -16.793 -3.444 1.00 89.88 188 LYS A O 1
ATOM 1525 N N . LYS A 1 189 ? 11.838 -15.164 -2.074 1.00 86.62 189 LYS A N 1
ATOM 1526 C CA . LYS A 1 189 ? 11.443 -16.074 -0.986 1.00 86.62 189 LYS A CA 1
ATOM 1527 C C . LYS A 1 189 ? 10.247 -16.937 -1.388 1.00 86.62 189 LYS A C 1
ATOM 1529 O O . LYS A 1 189 ? 10.293 -18.136 -1.136 1.00 86.62 189 LYS A O 1
ATOM 1534 N N . GLU A 1 190 ? 9.237 -16.359 -2.035 1.00 84.50 190 GLU A N 1
ATOM 1535 C CA . GLU A 1 190 ? 8.058 -17.100 -2.506 1.00 84.50 190 GLU A CA 1
ATOM 1536 C C . GLU A 1 190 ? 8.439 -18.159 -3.555 1.00 84.50 190 GLU A C 1
ATOM 1538 O O . GLU A 1 190 ? 8.041 -19.314 -3.430 1.00 84.50 190 GLU A O 1
ATOM 1543 N N . GLN A 1 191 ? 9.314 -17.826 -4.511 1.00 83.94 191 GLN A N 1
ATOM 1544 C CA . GLN A 1 191 ? 9.827 -18.793 -5.496 1.00 83.94 191 GLN A CA 1
ATOM 1545 C C . GLN A 1 191 ? 10.605 -19.947 -4.846 1.00 83.94 191 GLN A C 1
ATOM 1547 O O . GLN A 1 191 ? 10.457 -21.104 -5.234 1.00 83.94 191 GLN A O 1
ATOM 1552 N N . LEU A 1 192 ? 11.427 -19.655 -3.832 1.00 82.44 192 LEU A N 1
ATOM 1553 C CA . LEU A 1 192 ? 12.172 -20.682 -3.098 1.00 82.44 192 LEU A CA 1
ATOM 1554 C C . LEU A 1 192 ? 11.265 -21.592 -2.260 1.00 82.44 192 LEU A C 1
ATOM 1556 O O . LEU A 1 192 ? 11.632 -22.740 -2.017 1.00 82.44 192 LEU A O 1
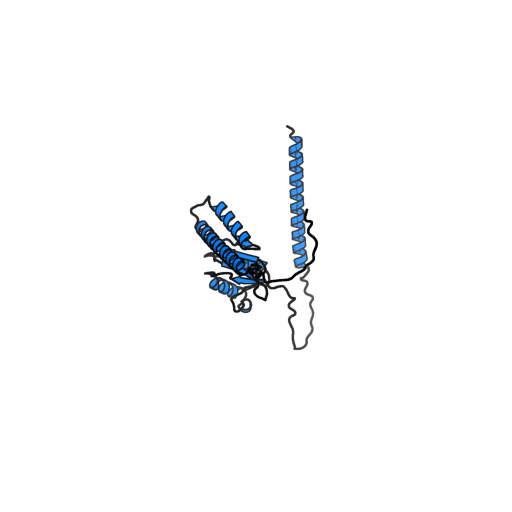ATOM 1560 N N . GLN A 1 193 ? 10.127 -21.087 -1.781 1.00 79.50 193 GLN A N 1
ATOM 1561 C CA . GLN A 1 193 ? 9.134 -21.895 -1.070 1.00 79.50 193 GLN A CA 1
ATOM 1562 C C . GLN A 1 193 ? 8.394 -22.816 -2.042 1.00 79.50 193 GLN A C 1
ATOM 1564 O O . GLN A 1 193 ? 8.338 -24.017 -1.795 1.00 79.50 193 GLN A O 1
ATOM 1569 N N . GLN A 1 194 ? 7.964 -22.297 -3.195 1.00 74.62 194 GLN A N 1
ATOM 1570 C CA . GLN A 1 194 ? 7.328 -23.098 -4.247 1.00 74.62 194 GLN A CA 1
ATOM 1571 C C . GLN A 1 194 ? 8.247 -24.222 -4.753 1.00 74.62 194 GLN A C 1
ATOM 1573 O O . GLN A 1 194 ? 7.828 -25.371 -4.840 1.00 74.62 194 GLN A O 1
ATOM 1578 N N . ALA A 1 195 ? 9.534 -23.935 -4.977 1.00 73.31 195 ALA A N 1
ATOM 1579 C CA . ALA A 1 195 ? 10.511 -24.941 -5.406 1.00 73.31 195 ALA A CA 1
ATOM 1580 C C . ALA A 1 195 ? 10.805 -26.031 -4.351 1.00 73.31 195 ALA A C 1
ATOM 1582 O O . ALA A 1 195 ? 11.361 -27.076 -4.679 1.00 73.31 195 ALA A O 1
ATOM 1583 N N . LYS A 1 196 ? 10.474 -25.798 -3.072 1.00 69.75 196 LYS A N 1
ATOM 1584 C CA . LYS A 1 196 ? 10.597 -26.806 -2.003 1.00 69.75 196 LYS A CA 1
ATOM 1585 C C . LYS A 1 196 ? 9.345 -27.667 -1.849 1.00 69.75 196 LYS A C 1
ATOM 1587 O O . LYS A 1 196 ? 9.449 -28.758 -1.293 1.00 69.75 196 LYS A O 1
ATOM 1592 N N . GLU A 1 197 ? 8.197 -27.177 -2.304 1.00 62.41 197 GLU A N 1
ATOM 1593 C CA . GLU A 1 197 ? 6.915 -27.881 -2.247 1.00 62.41 197 GLU A CA 1
ATOM 1594 C C . GLU A 1 197 ? 6.652 -28.746 -3.486 1.00 62.41 197 GLU A C 1
ATOM 1596 O O . GLU A 1 197 ? 5.765 -29.598 -3.445 1.00 62.41 197 GLU A O 1
ATOM 1601 N N . GLU A 1 198 ? 7.445 -28.609 -4.557 1.00 52.41 198 GLU A N 1
ATOM 1602 C CA . GLU A 1 198 ? 7.419 -29.569 -5.660 1.00 52.41 198 GLU A CA 1
ATOM 1603 C C . GLU A 1 198 ? 7.832 -30.967 -5.157 1.00 52.41 198 GLU A C 1
ATOM 1605 O O . GLU A 1 198 ? 8.973 -31.176 -4.722 1.00 52.41 198 GLU A O 1
ATOM 1610 N N . PRO A 1 199 ? 6.929 -31.965 -5.201 1.00 50.41 199 PRO A N 1
ATOM 1611 C CA . PRO A 1 199 ? 7.288 -33.319 -4.836 1.00 50.41 199 PRO A CA 1
ATOM 1612 C C . PRO A 1 199 ? 8.273 -33.842 -5.879 1.00 50.41 199 PRO A C 1
ATOM 1614 O O . PRO A 1 199 ? 8.034 -33.736 -7.081 1.00 50.41 199 PRO A O 1
ATOM 1617 N N . LYS A 1 200 ? 9.356 -34.470 -5.411 1.00 48.25 200 LYS A N 1
ATOM 1618 C CA . LYS A 1 200 ? 10.203 -35.360 -6.214 1.00 48.25 200 LYS A CA 1
ATOM 1619 C C . LYS A 1 200 ? 9.330 -36.476 -6.806 1.00 48.25 200 LYS A C 1
ATOM 1621 O O . LYS A 1 200 ? 9.239 -37.557 -6.227 1.00 48.25 200 LYS A O 1
ATOM 1626 N N . LYS A 1 201 ? 8.647 -36.217 -7.919 1.00 49.53 201 LYS A N 1
ATOM 1627 C CA . LYS A 1 201 ? 8.015 -37.252 -8.729 1.00 49.53 201 LYS A CA 1
ATOM 1628 C C . LYS A 1 201 ? 9.101 -37.905 -9.578 1.00 49.53 201 LYS A C 1
ATOM 1630 O O . LYS A 1 201 ? 9.767 -37.249 -10.369 1.00 49.53 201 LYS A O 1
ATOM 1635 N N . ASP A 1 202 ? 9.250 -39.200 -9.326 1.00 51.38 202 ASP A N 1
ATOM 1636 C CA . ASP A 1 202 ? 9.858 -40.210 -10.186 1.00 51.38 202 ASP A CA 1
ATOM 1637 C C . ASP A 1 202 ? 11.372 -40.115 -10.421 1.00 51.38 202 ASP A C 1
ATOM 1639 O O . ASP A 1 202 ? 11.861 -39.847 -11.514 1.00 51.38 202 ASP A O 1
ATOM 1643 N N . ALA A 1 203 ? 12.137 -40.494 -9.391 1.00 46.97 203 ALA A N 1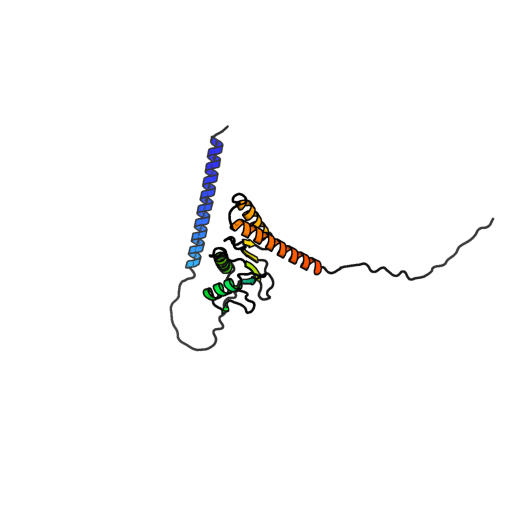
ATOM 1644 C CA . ALA A 1 203 ? 13.369 -41.237 -9.644 1.00 46.97 203 ALA A CA 1
ATOM 1645 C C . ALA A 1 203 ? 12.977 -42.687 -10.003 1.00 46.97 203 ALA A C 1
ATOM 1647 O O . ALA A 1 203 ? 12.390 -43.367 -9.152 1.00 46.97 203 ALA A O 1
ATOM 1648 N N . PRO A 1 204 ? 13.255 -43.190 -11.220 1.00 46.72 204 PRO A N 1
ATOM 1649 C CA . PRO A 1 204 ? 12.987 -44.583 -11.545 1.00 46.72 204 PRO A CA 1
ATOM 1650 C C . PRO A 1 204 ? 13.890 -45.471 -10.682 1.00 46.72 204 PRO A C 1
ATOM 1652 O O . PRO A 1 204 ? 15.113 -45.322 -10.678 1.00 46.72 204 PRO A O 1
ATOM 1655 N N . LYS A 1 205 ? 13.280 -46.387 -9.921 1.00 44.78 205 LYS A N 1
ATOM 1656 C CA . LYS A 1 205 ? 14.008 -47.465 -9.241 1.00 44.78 205 LYS A CA 1
ATOM 1657 C C . LYS A 1 205 ? 14.756 -48.289 -10.302 1.00 44.78 205 LYS A C 1
ATOM 1659 O O . LYS A 1 205 ? 14.128 -48.659 -11.295 1.00 44.78 205 LYS A O 1
ATOM 1664 N N . PRO A 1 206 ? 16.047 -48.610 -10.113 1.00 46.12 206 PRO A N 1
ATOM 1665 C CA . PRO A 1 206 ? 16.711 -49.597 -10.953 1.00 46.12 206 PRO A CA 1
ATOM 1666 C C . PRO A 1 206 ? 15.991 -50.940 -10.771 1.00 46.12 206 PRO A C 1
ATOM 1668 O O . PRO A 1 206 ? 15.820 -51.404 -9.645 1.00 46.12 206 PRO A O 1
ATOM 1671 N N . GLN A 1 207 ? 15.492 -51.513 -11.868 1.00 47.34 207 GLN A N 1
ATOM 1672 C CA . GLN A 1 207 ? 14.909 -52.851 -11.863 1.00 47.34 207 GLN A CA 1
ATOM 1673 C C . GLN A 1 207 ? 16.026 -53.873 -11.639 1.00 47.34 207 GLN A C 1
ATOM 1675 O O . GLN A 1 207 ? 16.959 -53.960 -12.438 1.00 47.34 207 GLN A O 1
ATOM 1680 N N . ASP A 1 208 ? 15.911 -54.628 -10.547 1.00 44.81 208 ASP A N 1
ATOM 1681 C CA . ASP A 1 208 ? 16.632 -55.878 -10.331 1.00 44.81 208 ASP A CA 1
ATOM 1682 C C . ASP A 1 208 ? 16.308 -56.848 -11.476 1.00 44.81 208 ASP A C 1
ATOM 1684 O O . ASP A 1 208 ? 15.156 -57.232 -11.675 1.00 44.81 208 ASP A O 1
ATOM 1688 N N . ASN A 1 209 ? 17.337 -57.235 -12.231 1.00 49.62 209 ASN A N 1
ATOM 1689 C CA . ASN A 1 209 ? 17.292 -58.373 -13.142 1.00 49.62 209 ASN A CA 1
ATOM 1690 C C . ASN A 1 209 ? 17.616 -59.640 -12.344 1.00 49.62 209 ASN A C 1
ATOM 1692 O O . ASN A 1 209 ? 18.780 -59.903 -12.049 1.00 49.62 209 ASN A O 1
ATOM 1696 N N . LEU A 1 210 ? 16.577 -60.404 -12.028 1.00 46.59 210 LEU A N 1
ATOM 1697 C CA . LEU A 1 210 ? 16.585 -61.806 -11.606 1.00 46.59 210 LEU A CA 1
ATOM 1698 C C . LEU A 1 210 ? 15.279 -62.388 -12.180 1.00 46.59 210 LEU A C 1
ATOM 1700 O O . LEU A 1 210 ? 14.234 -61.780 -11.975 1.00 46.59 210 LEU A O 1
ATOM 1704 N N . ASP A 1 211 ? 15.168 -63.517 -12.866 1.00 47.00 211 ASP A N 1
ATOM 1705 C CA . ASP A 1 211 ? 16.063 -64.543 -13.405 1.00 47.00 211 ASP A CA 1
ATOM 1706 C C . ASP A 1 211 ? 15.106 -65.566 -14.101 1.00 47.00 211 ASP A C 1
ATOM 1708 O O . ASP A 1 211 ? 13.962 -65.669 -13.653 1.00 47.00 211 ASP A O 1
ATOM 1712 N N . VAL A 1 212 ? 15.576 -66.325 -15.113 1.00 48.72 212 VAL A N 1
ATOM 1713 C CA . VAL A 1 212 ? 15.043 -67.628 -15.654 1.00 48.72 212 VAL A CA 1
ATOM 1714 C C . VAL A 1 212 ? 13.596 -67.651 -16.247 1.00 48.72 212 VAL A C 1
ATOM 1716 O O . VAL A 1 212 ? 12.720 -66.921 -15.811 1.00 48.72 212 VAL A O 1
ATOM 1719 N N . ASP A 1 213 ? 13.207 -68.356 -17.322 1.00 44.69 213 ASP A N 1
ATOM 1720 C CA . ASP A 1 213 ? 13.374 -69.761 -17.754 1.00 44.69 213 ASP A CA 1
ATOM 1721 C C . ASP A 1 213 ? 12.989 -69.891 -19.255 1.00 44.69 213 ASP A C 1
ATOM 1723 O O . ASP A 1 213 ? 12.106 -69.187 -19.745 1.00 44.69 213 ASP A O 1
ATOM 1727 N N . ASP A 1 214 ? 13.776 -70.607 -20.063 1.00 51.59 214 ASP A N 1
ATOM 1728 C CA . ASP A 1 214 ? 13.518 -71.980 -20.555 1.00 51.59 214 ASP A CA 1
ATOM 1729 C C . ASP A 1 214 ? 12.521 -72.091 -21.731 1.00 51.59 214 ASP A C 1
ATOM 1731 O O . ASP A 1 214 ? 11.315 -71.891 -21.591 1.00 51.59 214 ASP A O 1
ATOM 1735 N N . GLN A 1 215 ? 13.044 -72.459 -22.911 1.00 41.66 215 GLN A N 1
ATOM 1736 C CA . GLN A 1 215 ? 12.411 -73.488 -23.742 1.00 41.66 215 GLN A CA 1
ATOM 1737 C C . GLN A 1 215 ? 13.378 -74.077 -24.782 1.00 41.66 215 GLN A C 1
ATOM 1739 O O . GLN A 1 215 ? 13.764 -73.468 -25.782 1.00 41.66 215 GLN A O 1
ATOM 1744 N N . GLU A 1 216 ? 13.736 -75.321 -24.500 1.00 51.19 216 GLU A N 1
ATOM 1745 C CA . GLU A 1 216 ? 14.343 -76.337 -25.347 1.00 51.19 216 GLU A CA 1
ATOM 1746 C C . GLU A 1 216 ? 13.423 -76.740 -26.524 1.00 51.19 216 GLU A C 1
ATOM 1748 O O . GLU A 1 216 ? 12.262 -77.034 -26.281 1.00 51.19 216 GLU A O 1
ATOM 1753 N N . VAL A 1 217 ? 13.929 -76.835 -27.771 1.00 46.56 217 VAL A N 1
ATOM 1754 C CA . VAL A 1 217 ? 13.813 -78.045 -28.636 1.00 46.56 217 VAL A CA 1
ATOM 1755 C C . VAL A 1 217 ? 14.533 -77.928 -30.000 1.00 46.56 217 VAL A C 1
ATOM 1757 O O . VAL A 1 217 ? 14.119 -77.210 -30.901 1.00 46.56 217 VAL A O 1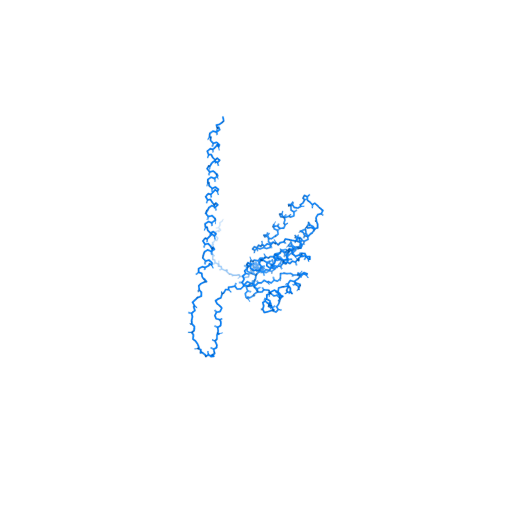
ATOM 1760 N N . HIS A 1 218 ? 15.569 -78.765 -30.158 1.00 48.31 218 HIS A N 1
ATOM 1761 C CA . HIS A 1 218 ? 15.856 -79.682 -31.279 1.00 48.31 218 HIS A CA 1
ATOM 1762 C C . HIS A 1 218 ? 15.635 -79.251 -32.754 1.00 48.31 218 HIS A C 1
ATOM 1764 O O . HIS A 1 218 ? 14.500 -79.160 -33.215 1.00 48.31 218 HIS A O 1
ATOM 1770 N N . ARG A 1 219 ? 16.704 -79.337 -33.580 1.00 44.66 219 ARG A N 1
ATOM 1771 C CA . ARG A 1 219 ? 16.898 -80.420 -34.589 1.00 44.66 219 ARG A CA 1
ATOM 1772 C C . ARG A 1 219 ? 18.166 -80.264 -35.466 1.00 44.66 219 ARG A C 1
ATOM 1774 O O . ARG A 1 219 ? 18.270 -79.344 -36.260 1.00 44.66 219 ARG A O 1
ATOM 1781 N N . LYS A 1 220 ? 18.971 -81.338 -35.424 1.00 47.28 220 LYS A N 1
ATOM 1782 C CA . LYS A 1 220 ? 19.628 -82.079 -36.530 1.00 47.28 220 LYS A CA 1
ATOM 1783 C C . LYS A 1 220 ? 20.890 -81.521 -37.223 1.00 47.28 220 LYS A C 1
ATOM 1785 O O . LYS A 1 220 ? 20.842 -80.596 -38.021 1.00 47.28 220 LYS A O 1
ATOM 1790 N N . ASN A 1 221 ? 21.968 -82.292 -37.026 1.00 49.25 221 ASN A N 1
ATOM 1791 C CA . ASN A 1 221 ? 23.099 -82.505 -37.940 1.00 49.25 221 ASN A CA 1
ATOM 1792 C C . ASN A 1 221 ? 22.661 -82.732 -39.398 1.00 49.25 221 ASN A C 1
ATOM 1794 O O . ASN A 1 221 ? 21.617 -83.346 -39.645 1.00 49.25 221 ASN A O 1
ATOM 1798 N N . PRO A 1 222 ? 23.575 -82.460 -40.338 1.00 54.28 222 PRO A N 1
ATOM 1799 C CA . PRO A 1 222 ? 24.022 -83.538 -41.211 1.00 54.28 222 PRO A CA 1
ATOM 1800 C C . PRO A 1 222 ? 25.552 -83.583 -41.306 1.00 54.28 222 PRO A C 1
ATOM 1802 O O . PRO A 1 222 ? 26.210 -82.571 -41.528 1.00 54.28 222 PRO A O 1
ATOM 1805 N N . GLY A 1 223 ? 26.104 -84.783 -41.140 1.00 53.50 223 GLY A N 1
ATOM 1806 C CA . GLY A 1 223 ? 27.445 -85.094 -41.613 1.00 53.50 223 GLY A CA 1
ATOM 1807 C C . GLY A 1 223 ? 27.395 -85.517 -43.078 1.00 53.50 223 GLY A C 1
ATOM 1808 O O . GLY A 1 223 ? 26.477 -86.241 -43.470 1.00 53.50 223 GLY A O 1
ATOM 1809 N N . LEU A 1 224 ? 28.387 -85.067 -43.842 1.00 43.66 224 LEU A N 1
ATOM 1810 C CA . LEU A 1 224 ? 29.057 -85.792 -44.923 1.00 43.66 224 LEU A CA 1
ATOM 1811 C C . LEU A 1 224 ? 30.372 -85.081 -45.246 1.00 43.66 224 LEU A C 1
ATOM 1813 O O . LEU A 1 224 ? 30.338 -83.838 -45.378 1.00 43.66 224 LEU A O 1
#

Mean predicted aligned error: 17.48 Å

Solvent-accessible surface area (backbone atoms only — not comparable to full-atom values): 13510 Å² total; per-residue (Å²): 136,70,72,72,59,58,57,53,54,53,53,56,54,50,54,53,52,49,51,53,51,55,51,51,53,49,53,51,49,51,52,55,50,60,68,56,70,79,68,76,83,83,87,80,89,79,91,84,84,86,85,82,84,76,77,80,67,73,83,66,74,59,30,30,39,34,72,77,58,96,37,89,40,45,70,60,50,52,50,53,44,32,74,76,70,37,63,89,36,44,46,96,89,64,31,39,53,30,81,32,64,65,58,46,50,54,52,52,41,50,45,7,56,35,92,77,34,34,38,40,46,34,30,31,29,48,99,85,69,46,74,72,49,40,35,43,36,21,48,37,51,47,46,66,41,64,28,61,44,73,64,55,33,47,50,52,48,50,55,51,45,59,68,44,58,84,52,83,85,43,73,44,54,61,23,41,53,52,36,49,55,50,50,54,54,50,54,51,50,53,52,57,50,55,68,67,68,59,74,90,78,76,81,80,75,83,78,82,89,78,78,92,81,90,85,89,82,89,85,82,86,83,90,132

Sequence (224 aa):
MDTKTEIKKKKEQEDLAQQKREEEERLERERFQKMNEDSTPEPTNLFGSDEDEDEDEDAQEKARFASKSDNKHWAEIVEAFTKQHGKDKVEPDGTLVFNSRDEAKDFFKQQAEGQPPKEFLVCEVDQNRKPSGYYVFSCGSGKMYEGANLADIKKQVEEDLEKSANDKNQPANDKLQQGLARLNTILKKEQLQQAKEEPKKDAPKPQDNLDVDDQEVHRKNPGL